Protein AF-V4B9J8-F1 (afdb_monomer)

Nearest PDB structures (foldseek):
  5awg-assembly2_F  TM=1.462E-01  e=6.126E+00  Escherichia coli K-12

Secondary structure (DSSP, 8-state):
-EEEEEEEEEEEEEEEEEEEEEEEEEEEEEEEEEEEEEEEEEEEEEEEEEEEEEEEEEEEEEEEEEEEEEEEEEEEEEEEEEEEEEEEEEEEEEEEEEEEEEEEEEEEEEEEEEEEEEEEEEEEEEEEEEEEEEEEEEEEEEEEEEEEEEEEEEEEEEEEEEEEEEEEEEEEEEEEEE----

Foldseek 3Di:
DEEEEAEEAEDEDAEEEYEYEYEYAYEEYAEYEYEEEYEYAAEEYAEYEYEEEYEYAHYEYAEYAYEYEYEYAAYEYEEYEYEEEYEYAAYEYAYYEYEEEYEYAHYEYAEEEYEYEYEYAAEEYAEYEYEEEYEYAAYEYEEYEYEEEYHYAAYEYEYYDYEYYYHYNHYDYNYDDYDYDD

Mean predicted aligned error: 4.83 Å

Sequence (182 aa):
YTTGIIHNWYHTQLVLYTTGILHNWYHTQLVSYTTGIIHNWYHTQLVSYTAGIIHNWYHTQLVSYTTGIIHNWYYTQLVSYTTGIIHNWYHTQLVSYTTGMIHNWYHTQLVLYTTGIIHNWYYTQLVSYTTGIIHNRYHTQLVSYTTGIIHNWYYTQLVSYTTGIIHNWYHTQLVLYTKAKN

Structure (mmCIF, N/CA/C/O backbone):
data_AF-V4B9J8-F1
#
_entry.id   AF-V4B9J8-F1
#
loop_
_atom_site.group_PDB
_atom_site.id
_atom_site.type_symbol
_atom_site.label_atom_id
_atom_site.label_alt_id
_atom_site.label_comp_id
_atom_site.label_asym_id
_atom_site.label_entity_id
_atom_site.label_seq_id
_atom_site.pdbx_PDB_ins_code
_atom_site.Cartn_x
_atom_site.Cartn_y
_atom_site.Cartn_z
_atom_site.occupancy
_atom_site.B_iso_or_equiv
_atom_site.auth_seq_id
_atom_site.auth_comp_id
_atom_site.auth_asym_id
_atom_site.auth_atom_id
_atom_site.pdbx_PDB_model_num
ATOM 1 N N . TYR A 1 1 ? 14.740 -0.663 -22.890 1.00 79.06 1 TYR A N 1
ATOM 2 C CA . TYR A 1 1 ? 14.842 -1.967 -22.214 1.00 79.06 1 TYR A CA 1
ATOM 3 C C . TYR A 1 1 ? 16.298 -2.174 -21.870 1.00 79.06 1 TYR A C 1
ATOM 5 O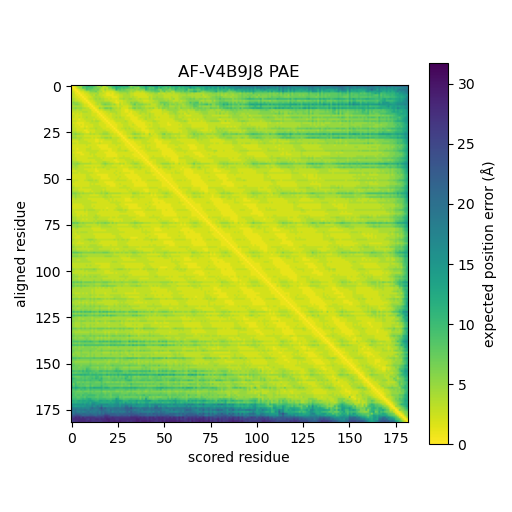 O . TYR A 1 1 ? 17.129 -2.025 -22.758 1.00 79.06 1 TYR A O 1
ATOM 13 N N . THR A 1 2 ? 16.618 -2.408 -20.606 1.00 86.44 2 THR A N 1
ATOM 14 C CA . THR A 1 2 ? 17.998 -2.540 -20.136 1.00 86.44 2 THR A CA 1
ATOM 15 C C . THR A 1 2 ? 18.144 -3.796 -19.288 1.00 86.44 2 THR A C 1
ATOM 17 O O . THR A 1 2 ? 17.320 -4.076 -18.420 1.00 86.44 2 THR A O 1
ATOM 20 N N . THR A 1 3 ? 19.195 -4.564 -19.548 1.00 90.12 3 THR A N 1
ATOM 21 C CA . THR A 1 3 ? 19.535 -5.786 -18.812 1.00 90.12 3 THR A CA 1
ATOM 22 C C . THR A 1 3 ? 20.896 -5.590 -18.154 1.00 90.12 3 THR A C 1
ATOM 24 O O . THR A 1 3 ? 21.848 -5.237 -18.848 1.00 90.12 3 THR A O 1
ATOM 27 N N . GLY A 1 4 ? 21.010 -5.827 -16.847 1.00 93.38 4 GLY A N 1
ATOM 28 C CA . GLY A 1 4 ? 22.286 -5.751 -16.125 1.00 93.38 4 GLY A CA 1
ATOM 29 C C . GLY A 1 4 ? 22.312 -4.704 -15.013 1.00 93.38 4 GLY A C 1
ATOM 30 O O . GLY A 1 4 ? 21.300 -4.463 -14.357 1.00 93.38 4 GLY A O 1
ATOM 31 N N . ILE A 1 5 ? 23.491 -4.131 -14.762 1.00 93.38 5 ILE A N 1
ATOM 32 C CA . ILE A 1 5 ? 23.717 -3.150 -13.693 1.00 93.38 5 ILE A CA 1
ATOM 33 C C . ILE A 1 5 ? 23.760 -1.750 -14.303 1.00 93.38 5 ILE A C 1
ATOM 35 O O . ILE A 1 5 ? 24.540 -1.492 -15.217 1.00 93.38 5 ILE A O 1
ATOM 39 N N . ILE A 1 6 ? 22.938 -0.844 -13.780 1.00 91.44 6 ILE A N 1
ATOM 40 C CA . ILE A 1 6 ? 22.881 0.561 -14.187 1.00 91.44 6 ILE A CA 1
ATOM 41 C C . ILE A 1 6 ? 23.245 1.415 -12.983 1.00 91.44 6 ILE A C 1
ATOM 43 O O . ILE A 1 6 ? 22.644 1.271 -11.919 1.00 91.44 6 ILE A O 1
ATOM 47 N N . HIS A 1 7 ? 24.202 2.318 -13.169 1.00 92.50 7 HIS A N 1
ATOM 48 C CA . HIS A 1 7 ? 24.621 3.268 -12.151 1.00 92.50 7 HIS A CA 1
ATOM 49 C C . HIS A 1 7 ? 24.534 4.690 -12.707 1.00 92.50 7 HIS A C 1
ATOM 51 O O . HIS A 1 7 ? 25.283 5.025 -13.624 1.00 92.50 7 HIS A O 1
ATOM 57 N N . ASN A 1 8 ? 23.650 5.527 -12.157 1.00 90.81 8 ASN A N 1
ATOM 58 C CA . ASN A 1 8 ? 23.529 6.929 -12.565 1.00 90.81 8 ASN A CA 1
ATOM 59 C C . ASN A 1 8 ? 23.573 7.880 -11.367 1.00 90.81 8 ASN A C 1
ATOM 61 O O . ASN A 1 8 ? 22.969 7.639 -10.325 1.00 90.81 8 ASN A O 1
ATOM 65 N N . TRP A 1 9 ? 24.191 9.042 -11.553 1.00 89.31 9 TRP A N 1
ATOM 66 C CA . TRP A 1 9 ? 24.045 10.146 -10.602 1.00 89.31 9 TRP A CA 1
ATOM 67 C C . TRP A 1 9 ? 22.666 10.798 -10.709 1.00 89.31 9 TRP A C 1
ATOM 69 O O . TRP A 1 9 ? 21.969 10.962 -9.713 1.00 89.31 9 TRP A O 1
ATOM 79 N N . TYR A 1 10 ? 22.246 11.113 -11.932 1.00 89.44 10 TYR A N 1
ATOM 80 C CA . TYR A 1 10 ? 20.945 11.702 -12.224 1.00 89.44 10 TYR A CA 1
ATOM 81 C C . TYR A 1 10 ? 20.296 10.932 -13.358 1.00 89.44 10 TYR A C 1
ATOM 83 O O . TYR A 1 10 ? 20.942 10.633 -14.364 1.00 89.44 10 TYR A O 1
ATOM 91 N N . HIS A 1 11 ? 19.018 10.620 -13.199 1.00 84.31 11 HIS A N 1
ATOM 92 C CA . HIS A 1 11 ? 18.272 9.898 -14.208 1.00 84.31 11 HIS A CA 1
ATOM 93 C C . HIS A 1 11 ? 16.822 10.371 -14.250 1.00 84.31 11 HIS A C 1
ATOM 95 O O . HIS A 1 11 ? 16.083 10.271 -13.266 1.00 84.31 11 HIS A O 1
ATOM 101 N N . THR A 1 12 ? 16.418 10.862 -15.417 1.00 89.56 12 THR A N 1
ATOM 102 C CA . THR A 1 12 ? 15.037 11.235 -15.714 1.00 89.56 12 THR A CA 1
ATOM 103 C C . THR A 1 12 ? 14.599 10.488 -16.956 1.00 89.56 12 THR A C 1
ATOM 105 O O . THR A 1 12 ? 15.232 10.606 -18.003 1.00 89.56 12 THR A O 1
ATOM 108 N N . GLN A 1 13 ? 13.522 9.714 -16.851 1.00 87.12 13 GLN A N 1
ATOM 109 C CA . GLN A 1 13 ? 12.964 9.006 -17.999 1.00 87.12 13 GLN A CA 1
ATOM 110 C C . GLN A 1 13 ? 11.443 8.982 -17.966 1.00 87.12 13 GLN A C 1
ATOM 112 O O . GLN A 1 13 ? 10.821 8.849 -16.914 1.00 87.12 13 GLN A O 1
ATOM 117 N N . LEU A 1 14 ? 10.842 9.057 -19.153 1.00 91.44 14 LEU A N 1
ATOM 118 C CA . LEU A 1 14 ? 9.405 8.872 -19.303 1.00 91.44 14 LEU A CA 1
ATOM 119 C C . LEU A 1 14 ? 9.023 7.417 -18.995 1.00 91.44 14 LEU A C 1
ATOM 121 O O . LEU A 1 14 ? 8.176 7.159 -18.150 1.00 91.44 14 LEU A O 1
ATOM 125 N N . VAL A 1 15 ? 9.666 6.458 -19.661 1.00 92.88 15 VAL A N 1
ATOM 126 C CA . VAL A 1 15 ? 9.356 5.035 -19.506 1.00 92.88 15 VAL A CA 1
ATOM 127 C C . VAL A 1 15 ? 10.646 4.236 -1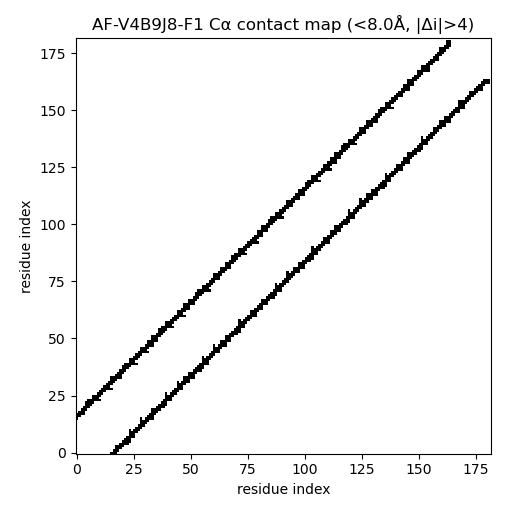9.413 1.00 92.88 15 VAL A C 1
ATOM 129 O O . VAL A 1 15 ? 11.510 4.352 -20.282 1.00 92.88 15 VAL A O 1
ATOM 132 N N . LEU A 1 16 ? 10.746 3.392 -18.389 1.00 90.62 16 LEU A N 1
ATOM 133 C CA . LEU A 1 16 ? 11.864 2.477 -18.187 1.00 90.62 16 LEU A CA 1
ATOM 134 C C . LEU A 1 16 ? 11.372 1.032 -18.078 1.00 90.62 16 LEU A C 1
ATOM 136 O O . LEU A 1 16 ? 10.440 0.732 -17.337 1.00 90.62 16 LEU A O 1
ATOM 140 N N . TYR A 1 17 ? 12.081 0.137 -18.765 1.00 94.31 17 TYR A N 1
ATOM 141 C CA . TYR A 1 17 ? 11.983 -1.309 -18.580 1.00 94.31 17 TYR A CA 1
ATOM 142 C C . TYR A 1 17 ? 13.367 -1.846 -18.240 1.00 94.31 17 TYR A C 1
ATOM 144 O O . TYR A 1 17 ? 14.279 -1.710 -19.066 1.00 94.31 17 TYR A O 1
ATOM 152 N N . THR A 1 18 ? 13.518 -2.455 -17.067 1.00 93.44 18 THR A N 1
ATOM 153 C CA . THR A 1 18 ? 14.811 -2.963 -16.599 1.00 93.44 18 THR A CA 1
ATOM 154 C C . THR A 1 18 ? 14.693 -4.334 -15.962 1.00 93.44 18 THR A C 1
ATOM 156 O O . THR A 1 18 ? 13.794 -4.588 -15.167 1.00 93.44 18 THR A O 1
ATOM 159 N N . THR A 1 19 ? 15.659 -5.192 -16.267 1.00 96.50 19 THR A N 1
ATOM 160 C CA . THR A 1 19 ? 15.881 -6.453 -15.561 1.00 96.50 19 THR A CA 1
ATOM 161 C C . THR A 1 19 ? 17.311 -6.459 -15.010 1.00 96.50 19 THR A C 1
ATOM 163 O O . THR A 1 19 ? 18.272 -6.496 -15.785 1.00 96.50 19 THR A O 1
ATOM 166 N N . GLY A 1 20 ? 17.483 -6.393 -13.692 1.00 95.62 20 GLY A N 1
ATOM 167 C CA . GLY A 1 20 ? 18.806 -6.358 -13.063 1.00 95.62 20 GLY A CA 1
ATOM 168 C C . GLY A 1 20 ? 18.887 -5.427 -11.857 1.00 95.62 20 GLY A C 1
ATOM 169 O O . GLY A 1 20 ? 17.983 -5.412 -11.024 1.00 95.62 20 GLY A O 1
ATOM 170 N N . ILE A 1 21 ? 19.994 -4.691 -11.736 1.00 95.25 21 ILE A N 1
ATOM 171 C CA . ILE A 1 21 ? 20.274 -3.817 -10.590 1.00 95.25 21 ILE A CA 1
ATOM 172 C C . ILE A 1 21 ? 20.309 -2.364 -11.056 1.00 95.25 21 ILE A C 1
ATOM 174 O O . ILE A 1 21 ? 21.088 -2.003 -11.937 1.00 95.25 21 ILE A O 1
ATOM 178 N N . LEU A 1 22 ? 19.495 -1.519 -10.433 1.00 93.38 22 LEU A N 1
ATOM 179 C CA . LEU A 1 22 ? 19.495 -0.074 -10.623 1.00 93.38 22 LEU A CA 1
ATOM 180 C C . LEU A 1 22 ? 20.047 0.600 -9.380 1.00 93.38 22 LEU A C 1
ATOM 182 O O . LEU A 1 22 ? 19.503 0.430 -8.295 1.00 93.38 22 LEU A O 1
ATOM 186 N N . HIS A 1 23 ? 21.101 1.387 -9.550 1.00 94.19 23 HIS A N 1
ATOM 187 C CA . HIS A 1 23 ? 21.647 2.237 -8.511 1.00 94.19 23 HIS A CA 1
ATOM 188 C C . HIS A 1 23 ? 21.611 3.690 -8.980 1.00 94.19 23 HIS A C 1
ATOM 190 O O . HIS A 1 23 ? 22.345 4.048 -9.901 1.00 94.19 23 HIS A O 1
ATOM 196 N N . ASN A 1 24 ? 20.789 4.537 -8.359 1.00 92.25 24 ASN A N 1
ATOM 197 C CA . ASN A 1 24 ? 20.785 5.962 -8.686 1.00 92.25 24 ASN A CA 1
ATOM 198 C C . ASN A 1 24 ? 20.896 6.856 -7.458 1.00 92.25 24 ASN A C 1
ATOM 200 O O . ASN A 1 24 ? 20.316 6.583 -6.410 1.00 92.25 24 ASN A O 1
ATOM 204 N N . TRP A 1 25 ? 21.566 7.993 -7.608 1.00 91.62 25 TRP A N 1
ATOM 205 C CA . TRP A 1 25 ? 21.506 9.018 -6.573 1.00 91.62 25 TRP A CA 1
ATOM 206 C C . TRP A 1 25 ? 20.184 9.791 -6.648 1.00 91.62 25 TRP A C 1
ATOM 208 O O . TRP A 1 25 ? 19.431 9.826 -5.678 1.00 91.62 25 TRP A O 1
ATOM 218 N N . TYR A 1 26 ? 19.856 10.345 -7.815 1.00 89.38 26 TYR A N 1
ATOM 219 C CA . TYR A 1 26 ? 18.568 10.982 -8.086 1.00 89.38 26 TYR A CA 1
ATOM 220 C C . TYR A 1 26 ? 17.865 10.296 -9.247 1.00 89.38 26 TYR A C 1
ATOM 222 O O . TYR A 1 26 ? 18.416 10.165 -10.343 1.00 89.38 26 TYR A O 1
ATOM 230 N N . HIS A 1 27 ? 16.619 9.903 -9.016 1.00 87.06 27 HIS A N 1
ATOM 231 C CA . HIS A 1 27 ? 15.826 9.198 -10.001 1.00 87.06 27 HIS A CA 1
ATOM 232 C C . HIS A 1 27 ? 14.406 9.741 -10.061 1.00 87.06 27 HIS A C 1
ATOM 234 O O . HIS A 1 27 ? 13.690 9.748 -9.060 1.00 87.06 27 HIS A O 1
ATOM 240 N N . THR A 1 28 ? 14.001 10.165 -11.254 1.00 91.31 28 THR A N 1
ATOM 241 C CA . THR A 1 28 ? 12.650 10.655 -11.527 1.00 91.31 28 THR A CA 1
ATOM 242 C C . THR A 1 28 ? 12.086 9.915 -12.733 1.00 91.31 28 THR A C 1
ATOM 244 O O . THR A 1 28 ? 12.700 9.890 -13.803 1.00 91.31 28 THR A O 1
ATOM 247 N N . GLN A 1 29 ? 10.938 9.261 -12.574 1.00 89.38 29 GLN A N 1
ATOM 248 C CA . GLN A 1 29 ? 10.321 8.516 -13.670 1.00 89.38 29 GLN A CA 1
ATOM 249 C C . GLN A 1 29 ? 8.809 8.642 -13.700 1.00 89.38 29 GLN A C 1
ATOM 251 O O . GLN A 1 29 ? 8.146 8.623 -12.666 1.00 89.38 29 GLN A O 1
ATOM 256 N N . LEU A 1 30 ? 8.252 8.714 -14.907 1.00 93.62 30 LEU A N 1
ATOM 257 C CA . LEU A 1 30 ? 6.804 8.654 -15.063 1.00 93.62 30 LEU A CA 1
ATOM 258 C C . LEU A 1 30 ? 6.326 7.206 -14.898 1.00 93.62 30 LEU A C 1
ATOM 260 O O . LEU A 1 30 ? 5.505 6.928 -14.033 1.00 93.62 30 LEU A O 1
ATOM 264 N N . VAL A 1 31 ? 6.864 6.270 -15.682 1.00 95.06 31 VAL A N 1
ATOM 265 C CA . VAL A 1 31 ? 6.468 4.857 -15.620 1.00 95.06 31 VAL A CA 1
ATOM 266 C C . VAL A 1 31 ? 7.693 3.954 -15.588 1.00 95.06 31 VAL A C 1
ATOM 268 O O . VAL A 1 31 ? 8.600 4.095 -16.410 1.00 95.06 31 VAL A O 1
ATOM 271 N N . SER A 1 32 ? 7.708 2.993 -14.669 1.00 93.75 32 SER A N 1
ATOM 272 C CA . SER A 1 32 ? 8.787 2.015 -14.560 1.00 93.75 32 SER A CA 1
ATOM 273 C C . SER A 1 32 ? 8.273 0.585 -14.436 1.00 93.75 32 SER A C 1
ATOM 275 O O . SER A 1 32 ? 7.297 0.305 -13.740 1.00 93.75 32 SER A O 1
ATOM 277 N N . TYR A 1 33 ? 8.969 -0.325 -15.111 1.00 96.38 33 TYR A N 1
ATOM 278 C CA . TYR A 1 33 ? 8.808 -1.766 -14.980 1.00 96.38 33 TYR A CA 1
ATOM 279 C C . TYR A 1 33 ? 10.169 -2.357 -14.665 1.00 96.38 33 TYR A C 1
ATOM 281 O O . TYR A 1 33 ? 11.105 -2.258 -15.463 1.00 96.38 33 TYR A O 1
ATOM 289 N N . THR A 1 34 ? 10.291 -2.954 -13.490 1.00 95.25 34 THR A N 1
ATOM 290 C CA . THR A 1 34 ? 11.572 -3.451 -13.001 1.00 95.25 34 THR A CA 1
ATOM 291 C C . THR A 1 34 ? 11.436 -4.856 -12.449 1.00 95.25 34 THR A C 1
ATOM 293 O O . THR A 1 34 ? 10.527 -5.162 -11.677 1.00 95.25 34 THR A O 1
ATOM 296 N N . THR A 1 35 ? 12.369 -5.714 -12.838 1.00 98.00 35 THR A N 1
ATOM 297 C CA . THR A 1 35 ? 12.593 -6.998 -12.184 1.00 98.00 35 THR A CA 1
ATOM 298 C C . THR A 1 35 ? 14.020 -7.019 -11.643 1.00 98.00 35 THR A C 1
ATOM 300 O O . THR A 1 35 ? 14.979 -6.811 -12.386 1.00 98.00 35 THR A O 1
ATOM 303 N N . GLY A 1 36 ? 14.179 -7.216 -10.336 1.00 97.00 36 GLY A N 1
ATOM 304 C CA . GLY A 1 36 ? 15.484 -7.214 -9.673 1.00 97.00 36 GLY A CA 1
ATOM 305 C C . GLY A 1 36 ? 15.579 -6.229 -8.511 1.00 97.00 36 GLY A C 1
ATOM 306 O O . GLY A 1 36 ? 14.684 -6.176 -7.670 1.00 97.00 36 GLY A O 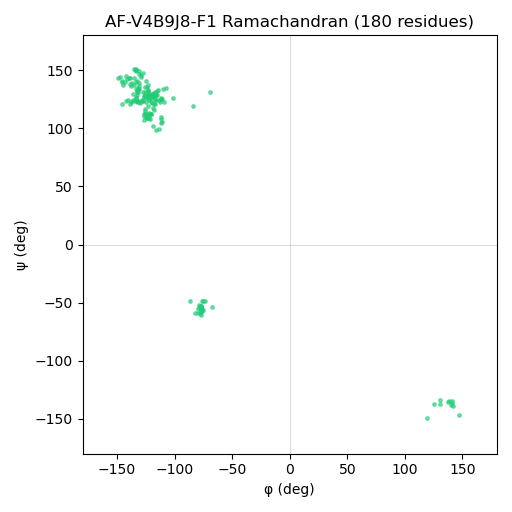1
ATOM 307 N N . ILE A 1 37 ? 16.697 -5.510 -8.413 1.00 96.62 37 ILE A N 1
ATOM 308 C CA . ILE A 1 37 ? 17.037 -4.691 -7.243 1.00 96.62 37 ILE A CA 1
ATOM 309 C C . ILE A 1 37 ? 17.100 -3.220 -7.640 1.00 96.62 37 ILE A C 1
ATOM 311 O O . ILE A 1 37 ? 17.806 -2.846 -8.573 1.00 96.62 37 ILE A O 1
ATOM 315 N N . ILE A 1 38 ? 16.401 -2.375 -6.892 1.00 94.69 38 ILE A N 1
ATOM 316 C CA . ILE A 1 38 ? 16.470 -0.922 -7.001 1.00 94.69 38 ILE A CA 1
ATOM 317 C C . ILE A 1 38 ? 17.114 -0.381 -5.732 1.00 94.69 38 ILE A C 1
ATOM 319 O O . ILE A 1 38 ? 16.634 -0.642 -4.634 1.00 94.69 38 ILE A O 1
ATOM 323 N N . HIS A 1 39 ? 18.162 0.415 -5.890 1.00 95.38 39 HIS A N 1
ATOM 324 C CA . HIS A 1 39 ? 18.788 1.177 -4.827 1.00 95.38 39 HIS A CA 1
ATOM 325 C C . HIS A 1 39 ? 18.823 2.659 -5.209 1.00 95.38 39 HIS A C 1
ATOM 327 O O . HIS A 1 39 ? 19.609 3.038 -6.078 1.00 95.38 39 HIS A O 1
ATOM 333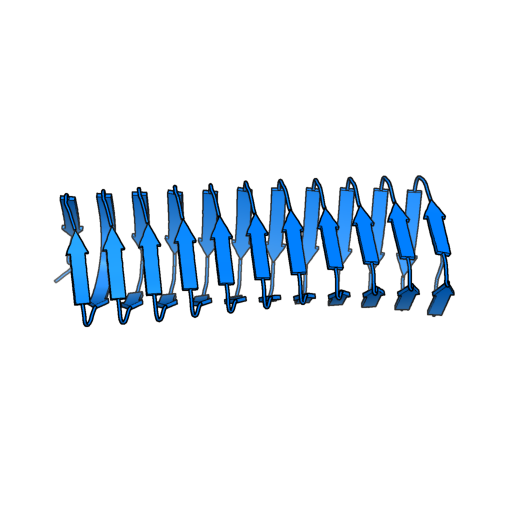 N N . ASN A 1 40 ? 18.031 3.514 -4.555 1.00 93.25 40 ASN A N 1
ATOM 334 C CA . ASN A 1 40 ? 18.127 4.957 -4.790 1.00 93.25 40 ASN A CA 1
ATOM 335 C C . ASN A 1 40 ? 18.296 5.786 -3.524 1.00 93.25 40 ASN A C 1
ATOM 337 O O . ASN A 1 40 ? 17.723 5.495 -2.477 1.00 93.25 40 ASN A O 1
ATOM 341 N N . TRP A 1 41 ? 19.021 6.894 -3.641 1.00 92.31 41 TRP A N 1
ATOM 342 C CA . TRP A 1 41 ? 19.037 7.882 -2.569 1.00 92.31 41 TRP A CA 1
ATOM 343 C C . TRP A 1 41 ? 17.754 8.721 -2.579 1.00 92.31 41 TRP A C 1
ATOM 345 O O . TRP A 1 41 ? 17.041 8.780 -1.580 1.00 92.31 41 TRP A O 1
ATOM 355 N N . TYR A 1 42 ? 17.418 9.315 -3.722 1.00 91.00 42 TYR A N 1
ATOM 356 C CA . TYR A 1 42 ? 16.162 10.023 -3.949 1.00 91.00 42 TYR A CA 1
ATOM 357 C C . TYR A 1 42 ? 15.422 9.412 -5.127 1.00 91.00 42 TYR A C 1
ATOM 359 O O . TYR A 1 42 ? 15.956 9.311 -6.235 1.00 91.00 42 TYR A O 1
ATOM 367 N N . HIS A 1 43 ? 14.168 9.054 -4.890 1.00 88.62 43 HIS A N 1
ATOM 368 C CA . HIS A 1 43 ? 13.327 8.433 -5.888 1.00 88.62 43 HIS A CA 1
ATOM 369 C C . HIS A 1 43 ? 11.951 9.079 -5.935 1.00 88.62 43 HIS A C 1
ATOM 371 O O . HIS A 1 43 ? 11.239 9.096 -4.931 1.00 88.62 43 HIS A O 1
ATOM 377 N N . THR A 1 44 ? 11.565 9.560 -7.113 1.00 92.62 44 THR A N 1
ATOM 378 C CA . THR A 1 44 ? 10.198 9.992 -7.386 1.00 92.62 44 THR A CA 1
ATOM 379 C C . THR A 1 44 ? 9.657 9.237 -8.592 1.00 92.62 44 THR A C 1
ATOM 381 O O . THR A 1 44 ? 10.279 9.181 -9.657 1.00 92.62 44 THR A O 1
ATOM 384 N N . GLN A 1 45 ? 8.495 8.613 -8.422 1.00 91.38 45 GLN A N 1
ATOM 385 C CA . GLN A 1 45 ? 7.846 7.866 -9.491 1.00 91.38 45 GLN A CA 1
ATOM 386 C C . GLN A 1 45 ? 6.346 8.118 -9.530 1.00 91.38 45 GLN A C 1
ATOM 388 O O . GLN A 1 45 ? 5.674 8.101 -8.501 1.00 91.38 45 GLN A O 1
ATOM 393 N N . LEU A 1 46 ? 5.794 8.317 -10.726 1.00 95.44 46 LEU A N 1
ATOM 394 C CA . LEU A 1 46 ? 4.342 8.379 -10.859 1.00 95.44 46 LEU A CA 1
ATOM 395 C C . LEU A 1 46 ? 3.757 6.964 -10.766 1.00 95.44 46 LEU A C 1
ATOM 397 O O . LEU A 1 46 ? 2.939 6.692 -9.895 1.00 95.44 46 LEU A O 1
ATOM 401 N N . VAL A 1 47 ? 4.204 6.044 -11.619 1.00 96.69 47 VAL A N 1
ATOM 402 C CA . VAL A 1 47 ? 3.715 4.661 -11.634 1.00 96.69 47 VAL A CA 1
ATOM 403 C C . VAL A 1 47 ? 4.886 3.692 -11.679 1.00 96.69 47 VAL A C 1
ATOM 405 O O . VAL A 1 47 ? 5.777 3.825 -12.519 1.00 96.69 47 VAL A O 1
ATOM 408 N N . SER A 1 48 ? 4.868 2.687 -10.807 1.00 95.31 48 SER A N 1
ATOM 409 C CA . SER A 1 48 ? 5.916 1.668 -10.766 1.00 95.31 48 SER A CA 1
ATOM 410 C C . SER A 1 48 ? 5.369 0.256 -10.643 1.00 95.31 48 SER A C 1
ATOM 412 O O . SER A 1 48 ? 4.523 -0.013 -9.786 1.00 95.31 48 SER A O 1
ATOM 414 N N . TYR A 1 49 ? 5.951 -0.654 -11.412 1.00 97.62 49 TYR A N 1
ATOM 415 C CA . TYR A 1 49 ? 5.763 -2.090 -11.284 1.00 97.62 49 TYR A CA 1
ATOM 416 C C . TYR A 1 49 ? 7.112 -2.722 -10.968 1.00 97.62 49 TYR A C 1
ATOM 418 O O . TYR A 1 49 ? 8.056 -2.629 -11.758 1.00 97.62 49 TYR A O 1
ATOM 426 N N . THR A 1 50 ? 7.221 -3.343 -9.801 1.00 97.06 50 THR A N 1
ATOM 427 C CA . THR A 1 50 ? 8.495 -3.865 -9.309 1.00 97.06 50 THR A CA 1
ATOM 428 C C . THR A 1 50 ? 8.326 -5.302 -8.834 1.00 97.06 50 THR A C 1
ATOM 430 O O . THR A 1 50 ? 7.553 -5.569 -7.911 1.00 97.06 50 THR A O 1
ATOM 433 N N . ALA A 1 51 ? 9.094 -6.219 -9.409 1.00 98.50 51 ALA A N 1
ATOM 434 C CA . ALA A 1 51 ? 9.260 -7.562 -8.876 1.00 98.50 51 ALA A CA 1
ATOM 435 C C . ALA A 1 51 ? 10.684 -7.721 -8.339 1.00 98.50 51 ALA A C 1
ATOM 437 O O . ALA A 1 51 ? 11.634 -7.831 -9.115 1.00 98.50 51 ALA A O 1
ATOM 438 N N . GLY A 1 52 ? 10.840 -7.711 -7.015 1.00 97.81 52 GLY A N 1
ATOM 439 C CA . GLY A 1 52 ? 12.140 -7.847 -6.364 1.00 97.81 52 GLY A CA 1
ATOM 440 C C . GLY A 1 52 ? 12.307 -6.956 -5.137 1.00 97.81 52 GLY A C 1
ATOM 441 O O . GLY A 1 52 ? 11.425 -6.909 -4.281 1.00 97.81 52 GLY A O 1
ATOM 442 N N . ILE A 1 53 ? 13.466 -6.309 -5.015 1.00 97.62 53 ILE A N 1
ATOM 443 C CA . ILE A 1 53 ? 13.865 -5.577 -3.808 1.00 97.62 53 ILE A CA 1
ATOM 444 C C . ILE A 1 53 ? 13.992 -4.091 -4.123 1.00 97.62 53 ILE A C 1
ATOM 446 O O . ILE A 1 53 ? 14.704 -3.698 -5.044 1.00 97.62 53 ILE A O 1
ATOM 450 N N . ILE A 1 54 ? 13.345 -3.265 -3.312 1.00 96.00 54 ILE A N 1
ATOM 451 C CA . ILE A 1 54 ? 13.473 -1.815 -3.340 1.00 96.00 54 ILE A CA 1
ATOM 452 C C . ILE A 1 54 ? 14.182 -1.371 -2.066 1.00 96.00 54 ILE A C 1
ATOM 454 O O . ILE A 1 54 ? 13.711 -1.655 -0.968 1.00 96.00 54 ILE A O 1
ATOM 458 N N . HIS A 1 55 ? 15.276 -0.636 -2.215 1.00 96.44 55 HIS A N 1
ATOM 459 C CA . HIS A 1 55 ? 15.980 0.031 -1.134 1.00 96.44 55 HIS A CA 1
ATOM 460 C C . HIS A 1 55 ? 16.089 1.525 -1.438 1.00 96.44 55 HIS A C 1
ATOM 462 O O . HIS A 1 55 ? 16.848 1.905 -2.331 1.00 96.44 55 HIS A O 1
ATOM 468 N N . ASN A 1 56 ? 15.379 2.392 -0.712 1.00 94.19 56 ASN A N 1
ATOM 469 C CA . ASN A 1 56 ? 15.572 3.832 -0.885 1.00 94.19 56 ASN A CA 1
ATOM 470 C C . ASN A 1 56 ? 15.715 4.610 0.413 1.00 94.19 56 ASN A C 1
ATOM 472 O O . ASN A 1 56 ? 15.112 4.301 1.437 1.00 94.19 56 ASN A O 1
ATOM 476 N N . TRP A 1 57 ? 16.463 5.704 0.339 1.00 93.81 57 TRP A N 1
ATOM 477 C CA . TRP A 1 57 ? 16.532 6.637 1.452 1.00 93.81 57 TRP A CA 1
ATOM 478 C C . TRP A 1 57 ? 15.305 7.558 1.478 1.00 93.81 57 TRP A C 1
ATOM 480 O O . TRP A 1 57 ? 14.568 7.585 2.461 1.00 93.81 57 TRP A O 1
ATOM 490 N N . TYR A 1 58 ? 15.035 8.259 0.378 1.00 92.31 58 TYR A N 1
ATOM 491 C CA . TYR A 1 58 ? 13.815 9.038 0.180 1.00 92.31 58 TYR A CA 1
ATOM 492 C C . TYR A 1 58 ? 13.051 8.517 -1.016 1.00 92.31 58 TYR A C 1
ATOM 494 O O . TYR A 1 58 ? 13.593 8.395 -2.119 1.00 92.31 58 TYR A O 1
ATOM 502 N N . HIS A 1 59 ? 11.770 8.265 -0.804 1.00 90.06 59 HIS A N 1
ATOM 503 C CA . HIS A 1 59 ? 10.946 7.685 -1.830 1.00 90.06 59 HIS A CA 1
ATOM 504 C C . HIS A 1 59 ? 9.538 8.262 -1.826 1.00 90.06 59 HIS A C 1
ATOM 506 O O . HIS A 1 59 ? 8.820 8.174 -0.827 1.00 90.06 59 HIS A O 1
ATOM 512 N N . THR A 1 60 ? 9.136 8.796 -2.976 1.00 94.12 60 THR A N 1
ATOM 513 C CA . THR A 1 60 ? 7.779 9.268 -3.225 1.00 94.12 60 THR A CA 1
ATOM 514 C C . THR A 1 60 ? 7.196 8.554 -4.442 1.00 94.12 60 THR A C 1
ATOM 516 O O . THR A 1 60 ? 7.802 8.516 -5.517 1.00 94.12 60 THR A O 1
ATOM 519 N N . GLN A 1 61 ? 6.016 7.956 -4.279 1.00 92.50 61 GLN A N 1
ATOM 520 C CA . GLN A 1 61 ? 5.297 7.315 -5.381 1.00 92.50 61 GLN A CA 1
ATOM 521 C C . GLN A 1 61 ? 3.827 7.712 -5.408 1.00 92.50 61 GLN A C 1
ATOM 523 O O . GLN A 1 61 ? 3.170 7.774 -4.373 1.00 92.50 61 GLN A O 1
ATOM 528 N N . LEU A 1 62 ? 3.271 7.941 -6.598 1.00 96.44 62 LEU A N 1
ATOM 529 C CA . LEU A 1 62 ? 1.819 8.069 -6.711 1.00 96.44 62 LEU A CA 1
ATOM 530 C C . LEU A 1 62 ? 1.182 6.675 -6.637 1.00 96.44 62 LEU A C 1
ATOM 532 O O . LEU A 1 62 ? 0.386 6.406 -5.743 1.00 96.44 62 LEU A O 1
ATOM 536 N N . VAL A 1 63 ? 1.573 5.766 -7.529 1.00 97.50 63 VAL A N 1
ATOM 537 C CA . VAL A 1 63 ? 1.024 4.408 -7.599 1.00 97.50 63 VAL A CA 1
ATOM 538 C C . VAL A 1 63 ? 2.151 3.385 -7.686 1.00 97.50 63 VAL A C 1
ATOM 540 O O . VAL A 1 63 ? 3.041 3.511 -8.527 1.00 97.50 63 VAL A O 1
ATOM 543 N N . SER A 1 64 ? 2.095 2.344 -6.853 1.00 96.25 64 SER A N 1
ATOM 544 C CA . SER A 1 64 ? 3.048 1.235 -6.917 1.00 96.25 64 SER A CA 1
ATOM 545 C C . SER A 1 64 ? 2.377 -0.120 -6.816 1.00 96.25 64 SER A C 1
ATOM 547 O O . SER A 1 64 ? 1.421 -0.315 -6.061 1.00 96.25 64 SER A O 1
ATOM 549 N N . TYR A 1 65 ? 2.936 -1.049 -7.581 1.00 98.06 65 TYR A N 1
ATOM 550 C CA . TYR A 1 65 ? 2.639 -2.465 -7.539 1.00 98.06 65 TYR A CA 1
ATOM 551 C C . TYR A 1 65 ? 3.946 -3.195 -7.287 1.00 98.06 65 TYR A C 1
ATOM 553 O O . TYR A 1 65 ? 4.840 -3.192 -8.139 1.00 98.06 65 TYR A O 1
ATOM 561 N N . THR A 1 66 ? 4.072 -3.800 -6.113 1.00 97.69 66 THR A N 1
ATOM 562 C CA . THR A 1 66 ? 5.317 -4.441 -5.704 1.00 97.69 66 THR A CA 1
ATOM 563 C C . THR A 1 66 ? 5.084 -5.884 -5.292 1.00 97.69 66 THR A C 1
ATOM 565 O O . THR A 1 66 ? 4.284 -6.169 -4.399 1.00 97.69 66 THR A O 1
ATOM 568 N N . THR A 1 67 ? 5.839 -6.794 -5.889 1.00 98.69 67 THR A N 1
ATOM 569 C CA . THR A 1 67 ? 5.956 -8.183 -5.441 1.00 98.69 67 THR A CA 1
ATOM 570 C C . THR A 1 67 ? 7.379 -8.381 -4.919 1.00 98.69 67 THR A C 1
ATOM 572 O O . THR A 1 67 ? 8.321 -8.437 -5.715 1.00 98.69 67 THR A O 1
ATOM 575 N N . GLY A 1 68 ? 7.562 -8.444 -3.600 1.00 98.00 68 GLY A N 1
ATOM 576 C CA . GLY A 1 68 ? 8.877 -8.623 -2.981 1.00 98.00 68 GLY A CA 1
ATOM 577 C C . GLY A 1 68 ? 9.091 -7.800 -1.712 1.00 98.00 68 GLY A C 1
ATOM 578 O O . GLY A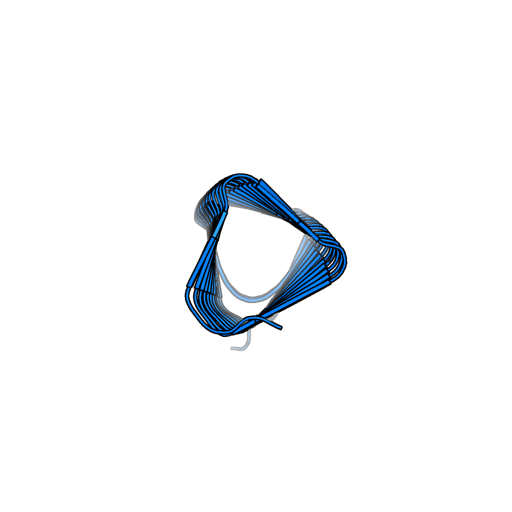 1 68 ? 8.247 -7.804 -0.818 1.00 98.00 68 GLY A O 1
ATOM 579 N N . ILE A 1 69 ? 10.255 -7.159 -1.600 1.00 97.81 69 ILE A N 1
ATOM 580 C CA . ILE A 1 69 ? 10.702 -6.489 -0.372 1.00 97.81 69 ILE A CA 1
ATOM 581 C C . ILE A 1 69 ? 10.868 -4.996 -0.626 1.00 97.81 69 ILE A C 1
ATOM 583 O O . ILE A 1 69 ? 11.559 -4.583 -1.554 1.00 97.81 69 ILE A O 1
ATOM 587 N N . ILE A 1 70 ? 10.280 -4.189 0.247 1.00 96.50 70 ILE A N 1
ATOM 588 C CA . ILE A 1 70 ? 10.453 -2.745 0.288 1.00 96.50 70 ILE A CA 1
ATOM 589 C C . ILE A 1 70 ? 11.197 -2.393 1.573 1.00 96.50 70 ILE A C 1
ATOM 591 O O . ILE A 1 70 ? 10.719 -2.692 2.662 1.00 96.50 70 ILE A O 1
ATOM 595 N N . HIS A 1 71 ? 12.336 -1.722 1.444 1.00 96.75 71 HIS A N 1
ATOM 596 C CA . HIS A 1 71 ? 13.088 -1.144 2.546 1.00 96.75 71 HIS A CA 1
ATOM 597 C C . HIS A 1 71 ? 13.292 0.351 2.305 1.00 96.75 71 HIS A C 1
ATOM 599 O O . HIS A 1 71 ? 14.065 0.720 1.419 1.00 96.75 71 HIS A O 1
ATOM 605 N N . ASN A 1 72 ? 12.643 1.229 3.076 1.00 94.62 72 ASN A N 1
ATOM 606 C CA . ASN A 1 72 ? 12.917 2.662 2.957 1.00 94.62 72 ASN A CA 1
ATOM 607 C C . ASN A 1 72 ? 13.088 3.389 4.281 1.00 94.62 72 ASN A C 1
ATOM 609 O O . ASN A 1 72 ? 12.458 3.082 5.289 1.00 94.62 72 ASN A O 1
ATOM 613 N N . TRP A 1 73 ? 13.898 4.441 4.250 1.00 94.75 73 TRP A N 1
ATOM 614 C CA . TRP A 1 73 ? 13.993 5.336 5.394 1.00 94.75 73 TRP A CA 1
ATOM 615 C C . TRP A 1 73 ? 12.786 6.279 5.458 1.00 94.75 73 TRP A C 1
ATOM 617 O O . TRP A 1 73 ? 12.076 6.311 6.461 1.00 94.75 73 TRP A O 1
ATOM 627 N N . TYR A 1 74 ? 12.511 7.007 4.377 1.00 92.81 74 TYR A N 1
ATOM 628 C CA . TYR A 1 74 ? 11.323 7.843 4.230 1.00 92.81 74 TYR A CA 1
ATOM 629 C C . TYR A 1 74 ? 10.517 7.393 3.024 1.00 92.81 74 TYR A C 1
ATOM 631 O O . TYR A 1 74 ? 11.008 7.406 1.893 1.00 92.81 74 TYR A O 1
ATOM 639 N N . TYR A 1 75 ? 9.261 7.049 3.272 1.00 90.38 75 TYR A N 1
ATOM 640 C CA . TYR A 1 75 ? 8.356 6.584 2.244 1.00 90.38 75 TYR A CA 1
ATOM 641 C C . TYR A 1 75 ? 7.043 7.344 2.289 1.00 90.38 75 TYR A C 1
ATOM 643 O O . TYR A 1 75 ? 6.340 7.321 3.301 1.00 90.38 75 TYR A O 1
ATOM 651 N N . THR A 1 76 ? 6.704 7.985 1.176 1.00 94.06 76 THR A N 1
ATOM 652 C CA . THR A 1 76 ? 5.393 8.594 0.979 1.00 94.06 76 THR A CA 1
ATOM 653 C C . THR A 1 76 ? 4.747 8.012 -0.264 1.00 94.06 76 THR A C 1
ATOM 655 O O . THR A 1 76 ? 5.370 7.901 -1.326 1.00 94.06 76 THR A O 1
ATOM 658 N N . GLN A 1 77 ? 3.485 7.612 -0.139 1.00 92.94 77 GLN A N 1
ATOM 659 C CA . GLN A 1 77 ? 2.772 7.071 -1.278 1.00 92.94 77 GLN A CA 1
ATOM 660 C C . GLN A 1 77 ? 1.275 7.348 -1.257 1.00 92.94 77 GLN A C 1
ATOM 662 O O . GLN A 1 77 ? 0.624 7.298 -0.217 1.00 92.94 77 GLN A O 1
ATOM 667 N N . LEU A 1 78 ? 0.703 7.603 -2.433 1.00 96.56 78 LEU A N 1
ATOM 668 C CA . LEU A 1 78 ? -0.743 7.752 -2.545 1.00 96.56 78 LEU A CA 1
ATOM 669 C C . LEU A 1 78 ? -1.440 6.384 -2.525 1.00 96.56 78 LEU A C 1
ATOM 671 O O . LEU A 1 78 ? -2.255 6.132 -1.645 1.00 96.56 78 LEU A O 1
ATOM 675 N N . VAL A 1 79 ? -1.117 5.488 -3.458 1.00 97.56 79 VAL A N 1
ATOM 676 C CA . VAL A 1 79 ? -1.778 4.178 -3.572 1.00 97.56 79 VAL A CA 1
ATOM 677 C C . VAL A 1 79 ? -0.757 3.064 -3.731 1.00 97.56 79 VAL A C 1
ATOM 679 O O . VAL A 1 79 ? 0.020 3.087 -4.685 1.00 97.56 79 VAL A O 1
ATOM 682 N N . SER A 1 80 ? -0.796 2.075 -2.837 1.00 96.50 80 SER A N 1
ATOM 683 C CA . SER A 1 80 ? 0.129 0.941 -2.822 1.00 96.50 80 SER A CA 1
ATOM 684 C C . SER A 1 80 ? -0.572 -0.408 -2.906 1.00 96.50 80 SER A C 1
ATOM 686 O O . SER A 1 80 ? -1.579 -0.645 -2.236 1.00 96.50 80 SER A O 1
ATOM 688 N N . TYR A 1 81 ? -0.006 -1.299 -3.715 1.00 98.12 81 TYR A N 1
ATOM 689 C CA . TYR A 1 81 ? -0.369 -2.709 -3.772 1.00 98.12 81 TYR A CA 1
ATOM 690 C C . TYR A 1 81 ? 0.890 -3.534 -3.579 1.00 98.12 81 TYR A C 1
ATOM 692 O O . TYR A 1 81 ? 1.771 -3.560 -4.442 1.00 98.12 81 TYR A O 1
ATOM 700 N N . THR A 1 82 ? 0.988 -4.202 -2.440 1.00 97.75 82 THR A N 1
ATOM 701 C CA . THR A 1 82 ? 2.204 -4.896 -2.043 1.00 97.75 82 THR A CA 1
ATOM 702 C C . THR A 1 82 ? 1.902 -6.344 -1.690 1.00 97.75 82 THR A C 1
ATOM 704 O O . THR A 1 82 ? 0.988 -6.673 -0.935 1.00 97.75 82 THR A O 1
ATOM 707 N N . THR A 1 83 ? 2.700 -7.238 -2.256 1.00 98.69 83 THR A N 1
ATOM 708 C CA . THR A 1 83 ? 2.730 -8.646 -1.872 1.00 98.69 83 THR A CA 1
ATOM 709 C C . THR A 1 83 ? 4.151 -8.957 -1.412 1.00 98.69 83 THR A C 1
ATOM 711 O O . THR A 1 83 ? 5.099 -8.873 -2.193 1.00 98.69 83 THR A O 1
ATOM 714 N N . GLY A 1 84 ? 4.326 -9.228 -0.119 1.00 98.00 84 GLY A N 1
ATOM 715 C CA . GLY A 1 84 ? 5.642 -9.459 0.480 1.00 98.00 84 GLY A CA 1
ATOM 716 C C . GLY A 1 84 ? 5.890 -8.651 1.751 1.00 98.00 84 GLY A C 1
ATOM 717 O O . GLY A 1 84 ? 5.060 -8.657 2.659 1.00 98.00 84 GLY A O 1
ATOM 718 N N . ILE A 1 85 ? 7.066 -8.030 1.857 1.00 97.81 85 ILE A N 1
ATOM 719 C CA . ILE A 1 85 ? 7.556 -7.423 3.102 1.00 97.81 85 ILE A CA 1
ATOM 720 C C . ILE A 1 85 ? 7.782 -5.929 2.905 1.00 97.81 85 ILE A C 1
ATOM 722 O O . ILE A 1 85 ? 8.494 -5.513 1.994 1.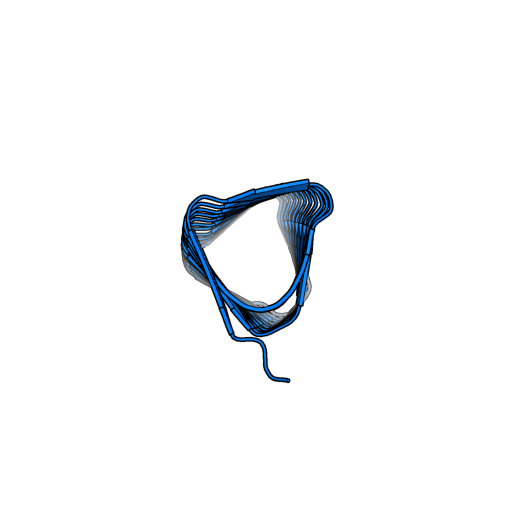00 97.81 85 ILE A O 1
ATOM 726 N N . ILE A 1 86 ? 7.225 -5.129 3.806 1.00 96.56 86 ILE A N 1
ATOM 727 C CA . ILE A 1 86 ? 7.488 -3.700 3.919 1.00 96.56 86 ILE A CA 1
ATOM 728 C C . ILE A 1 86 ? 8.260 -3.455 5.212 1.00 96.56 86 ILE A C 1
ATOM 730 O O . ILE A 1 86 ? 7.791 -3.815 6.288 1.00 96.56 86 ILE A O 1
ATOM 734 N N . HIS A 1 87 ? 9.412 -2.804 5.105 1.00 96.75 87 HIS A N 1
ATOM 735 C CA . HIS A 1 87 ? 10.198 -2.316 6.225 1.00 96.75 87 HIS A CA 1
ATOM 736 C C . HIS A 1 87 ? 10.490 -0.826 6.042 1.00 96.75 87 HIS A C 1
ATOM 738 O O . HIS A 1 87 ? 11.327 -0.472 5.211 1.00 96.75 87 HIS A O 1
ATOM 744 N N . ASN A 1 88 ? 9.848 0.057 6.811 1.00 94.75 88 ASN A N 1
ATOM 745 C CA . ASN A 1 88 ? 10.183 1.479 6.746 1.00 94.75 88 ASN A CA 1
ATOM 746 C C . ASN A 1 88 ? 10.420 2.130 8.101 1.00 94.75 88 ASN A C 1
ATOM 748 O O . ASN A 1 88 ? 9.793 1.808 9.108 1.00 94.75 88 ASN A O 1
ATOM 752 N N . TRP A 1 89 ? 11.289 3.134 8.115 1.00 94.62 89 TRP A N 1
ATOM 753 C CA . TRP A 1 89 ? 11.449 3.959 9.303 1.00 94.62 89 TRP A CA 1
ATOM 754 C C . TRP A 1 89 ? 10.299 4.967 9.432 1.00 94.62 89 TRP A C 1
ATOM 756 O O . TRP A 1 89 ? 9.611 4.999 10.450 1.00 94.62 89 TRP A O 1
ATOM 766 N N . TYR A 1 90 ? 10.042 5.750 8.385 1.00 92.88 90 TYR A N 1
ATOM 767 C CA . TYR A 1 90 ? 8.885 6.635 8.281 1.00 92.88 90 TYR A CA 1
ATOM 768 C C . TYR A 1 90 ? 8.043 6.252 7.075 1.00 92.88 90 TYR A C 1
ATOM 770 O O . TYR A 1 90 ? 8.535 6.220 5.945 1.00 92.88 90 TYR A O 1
ATOM 778 N N . HIS A 1 91 ? 6.760 6.019 7.316 1.00 90.25 91 HIS A N 1
ATOM 779 C CA . HIS A 1 91 ? 5.819 5.638 6.283 1.00 90.25 91 HIS A CA 1
ATOM 780 C C . HIS A 1 91 ? 4.547 6.468 6.364 1.00 90.25 91 HIS A C 1
ATOM 782 O O . HIS A 1 91 ? 3.870 6.474 7.395 1.00 90.25 91 HIS A O 1
ATOM 788 N N . THR A 1 92 ? 4.213 7.133 5.262 1.00 94.12 92 THR A N 1
ATOM 789 C CA . THR A 1 92 ? 2.932 7.810 5.090 1.00 94.12 92 THR A CA 1
ATOM 790 C C . THR A 1 92 ? 2.253 7.294 3.828 1.00 94.12 92 THR A C 1
ATOM 792 O O . THR A 1 92 ? 2.835 7.288 2.740 1.00 94.12 92 THR A O 1
ATOM 795 N N . GLN A 1 93 ? 1.016 6.825 3.966 1.00 92.88 93 GLN A N 1
ATOM 796 C CA . GLN A 1 93 ? 0.254 6.299 2.838 1.00 92.88 93 GLN A CA 1
ATOM 797 C C . GLN A 1 93 ? -1.205 6.748 2.879 1.00 92.88 93 GLN A C 1
ATOM 799 O O . GLN A 1 93 ? -1.839 6.741 3.931 1.00 92.88 93 GLN A O 1
ATOM 804 N N . LEU A 1 94 ? -1.770 7.118 1.730 1.00 96.31 94 LEU A N 1
ATOM 805 C CA . LEU A 1 94 ? -3.207 7.386 1.664 1.00 96.31 94 LEU A CA 1
ATOM 806 C C . LEU A 1 94 ? -3.976 6.059 1.635 1.00 96.31 94 LEU A C 1
ATOM 808 O O . LEU A 1 94 ? -4.776 5.785 2.523 1.00 96.31 94 LEU A O 1
ATOM 812 N N . VAL A 1 95 ? -3.711 5.209 0.647 1.00 97.56 95 VAL A N 1
ATOM 813 C CA . VAL A 1 95 ? -4.389 3.920 0.488 1.00 97.56 95 VAL A CA 1
ATOM 814 C C . VAL A 1 95 ? -3.361 2.825 0.281 1.00 97.56 95 VAL A C 1
ATOM 816 O O . VAL A 1 95 ? -2.418 2.976 -0.497 1.00 97.56 95 VAL A O 1
ATOM 819 N N . SER A 1 96 ? -3.565 1.703 0.961 1.00 96.44 96 SER A N 1
ATOM 820 C CA . SER A 1 96 ? -2.645 0.580 0.894 1.00 96.44 96 SER A CA 1
ATOM 821 C C . SER A 1 96 ? -3.347 -0.761 0.978 1.00 96.44 96 SER A C 1
ATOM 823 O O . SER A 1 96 ? -4.253 -0.965 1.788 1.00 96.44 96 SER A O 1
ATOM 825 N N . TYR A 1 97 ? -2.894 -1.671 0.125 1.00 98.00 97 TYR A N 1
ATOM 826 C CA . TYR A 1 97 ? -3.320 -3.058 0.069 1.00 98.00 97 TYR A CA 1
ATOM 827 C C . TYR A 1 97 ? -2.080 -3.922 0.215 1.00 98.00 97 TYR A C 1
ATOM 829 O O . TYR A 1 97 ? -1.227 -3.934 -0.670 1.00 98.00 97 TYR A O 1
ATOM 837 N N . THR A 1 98 ? -1.960 -4.616 1.341 1.00 97.50 98 THR A N 1
ATOM 838 C CA . THR A 1 98 ? -0.788 -5.439 1.639 1.00 97.50 98 THR A CA 1
ATOM 839 C C . THR A 1 98 ? -1.184 -6.878 1.915 1.00 97.50 98 THR A C 1
ATOM 841 O O . THR A 1 98 ? -1.988 -7.163 2.802 1.00 97.50 98 THR A O 1
ATOM 844 N N . THR A 1 99 ? -0.546 -7.811 1.221 1.00 98.62 99 THR A N 1
ATOM 845 C CA . THR A 1 99 ? -0.541 -9.220 1.611 1.00 98.62 99 THR A CA 1
ATOM 846 C C . THR A 1 99 ? 0.869 -9.600 2.059 1.00 98.62 99 THR A C 1
ATOM 848 O O . THR A 1 99 ? 1.778 -9.694 1.230 1.00 98.62 99 THR A O 1
ATOM 851 N N . GLY A 1 100 ? 1.070 -9.809 3.359 1.00 97.88 100 GLY A N 1
ATOM 852 C CA . GLY A 1 100 ? 2.374 -10.170 3.915 1.00 97.88 100 GLY A CA 1
ATOM 853 C C . GLY A 1 100 ? 2.701 -9.448 5.219 1.00 97.88 100 GLY A C 1
ATOM 854 O O . GLY A 1 100 ? 1.876 -9.413 6.131 1.00 97.88 100 GLY A O 1
ATOM 855 N N . MET A 1 101 ? 3.926 -8.938 5.340 1.00 97.69 101 MET A N 1
ATOM 856 C CA . MET A 1 101 ? 4.441 -8.361 6.584 1.00 97.69 101 MET A CA 1
ATOM 857 C C . MET A 1 101 ? 4.701 -6.865 6.439 1.00 97.69 101 MET A C 1
ATOM 859 O O . MET A 1 101 ? 5.349 -6.425 5.492 1.00 97.69 101 MET A O 1
ATOM 863 N N . ILE A 1 102 ? 4.244 -6.096 7.420 1.00 96.44 102 ILE A N 1
ATOM 864 C CA . ILE A 1 102 ? 4.522 -4.670 7.555 1.00 96.44 102 ILE A CA 1
ATOM 865 C C . ILE A 1 102 ? 5.301 -4.467 8.850 1.00 96.44 102 ILE A C 1
ATOM 867 O O . ILE A 1 102 ? 4.800 -4.788 9.925 1.00 96.44 102 ILE A O 1
ATOM 871 N N . HIS A 1 103 ? 6.499 -3.904 8.748 1.00 96.75 103 HIS A N 1
ATOM 872 C CA . HIS A 1 103 ? 7.313 -3.476 9.874 1.00 96.75 103 HIS A CA 1
ATOM 873 C C . HIS A 1 103 ? 7.641 -1.991 9.738 1.00 96.75 103 HIS A C 1
ATOM 875 O O . HIS A 1 103 ? 8.412 -1.622 8.854 1.00 96.75 103 HIS A O 1
ATOM 881 N N . ASN A 1 104 ? 7.103 -1.128 10.605 1.00 95.00 104 ASN A N 1
ATOM 882 C CA . ASN A 1 104 ? 7.518 0.274 10.595 1.00 95.00 104 ASN A CA 1
ATOM 883 C C . ASN A 1 104 ? 7.788 0.861 11.971 1.00 95.00 104 ASN A C 1
ATOM 885 O O . ASN A 1 104 ? 7.156 0.521 12.970 1.00 95.00 104 ASN A O 1
ATOM 889 N N . TRP A 1 105 ? 8.691 1.834 12.011 1.00 94.69 105 TRP A N 1
ATOM 890 C CA . TRP A 1 105 ? 8.882 2.614 13.225 1.00 94.69 105 TRP A CA 1
ATOM 891 C C . TRP A 1 105 ? 7.768 3.652 13.391 1.00 94.69 105 TRP A C 1
ATOM 893 O O . TRP A 1 105 ? 7.073 3.661 14.405 1.00 94.69 105 TRP A O 1
ATOM 903 N N . TYR A 1 106 ? 7.562 4.503 12.388 1.00 93.06 106 TYR A N 1
ATOM 904 C CA . TYR A 1 106 ? 6.459 5.456 12.335 1.00 93.06 106 TYR A CA 1
ATOM 905 C C . TYR A 1 106 ? 5.595 5.180 11.122 1.00 93.06 106 TYR A C 1
ATOM 907 O O . TYR A 1 106 ? 6.082 5.140 9.990 1.00 93.06 106 TYR A O 1
ATOM 915 N N . HIS A 1 107 ? 4.301 5.048 11.363 1.00 91.00 107 HIS A N 1
ATOM 916 C CA . HIS A 1 107 ? 3.359 4.715 10.323 1.00 91.00 107 HIS A CA 1
ATOM 917 C C . HIS A 1 107 ? 2.081 5.528 10.447 1.00 91.00 107 HIS A C 1
ATOM 919 O O . HIS A 1 107 ? 1.384 5.449 11.460 1.00 91.00 107 HIS A O 1
ATOM 925 N N . THR A 1 108 ? 1.768 6.276 9.394 1.00 94.19 108 THR A N 1
ATOM 926 C CA . THR A 1 108 ? 0.515 7.014 9.278 1.00 94.19 108 THR A CA 1
ATOM 927 C C . THR A 1 108 ? -0.202 6.599 8.004 1.00 94.19 108 THR A C 1
ATOM 929 O O . THR A 1 108 ? 0.373 6.597 6.912 1.00 94.19 108 THR A O 1
ATOM 932 N N . GLN A 1 109 ? -1.468 6.214 8.136 1.00 93.12 109 GLN A N 1
ATOM 933 C CA . GLN A 1 109 ? -2.258 5.786 6.990 1.00 93.12 109 GLN A CA 1
ATOM 934 C C . GLN A 1 109 ? -3.711 6.231 7.071 1.00 93.12 109 GLN A C 1
ATOM 936 O O . GLN A 1 109 ? -4.342 6.158 8.123 1.00 93.12 109 GLN A O 1
ATOM 941 N N . LEU A 1 110 ? -4.270 6.651 5.937 1.00 96.00 110 LEU A N 1
ATOM 942 C CA . LEU A 1 110 ? -5.701 6.937 5.875 1.00 96.00 110 LEU A CA 1
ATOM 943 C C . LEU A 1 110 ? -6.493 5.626 5.797 1.00 96.00 110 LEU A C 1
ATOM 945 O O . LEU A 1 110 ? -7.366 5.387 6.627 1.00 96.00 110 LEU A O 1
ATOM 949 N N . VAL A 1 111 ? -6.172 4.761 4.833 1.00 97.25 111 VAL A N 1
ATOM 950 C CA . VAL A 1 111 ? -6.871 3.489 4.628 1.00 97.25 111 VAL A CA 1
ATOM 951 C C . VAL A 1 111 ? -5.880 2.345 4.435 1.00 97.25 111 VAL A C 1
ATOM 953 O O . VAL A 1 111 ? -5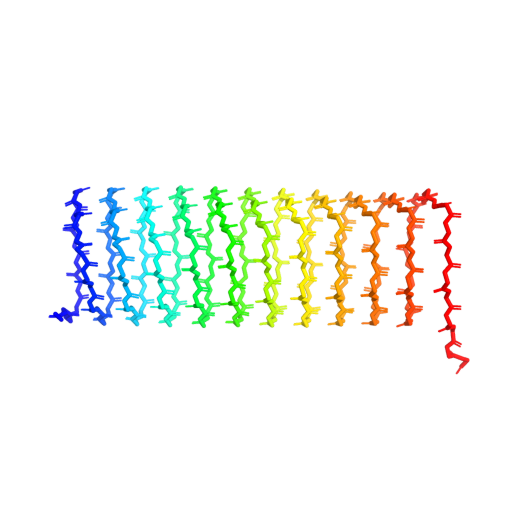.019 2.392 3.551 1.00 97.25 111 VAL A O 1
ATOM 956 N N . LEU A 1 112 ? -6.048 1.292 5.235 1.00 96.44 112 LEU A N 1
ATOM 957 C CA . LEU A 1 112 ? -5.281 0.054 5.134 1.00 96.44 112 LEU A CA 1
ATOM 958 C C . LEU A 1 112 ? -6.174 -1.161 4.940 1.00 96.44 112 LEU A C 1
ATOM 960 O O . LEU A 1 112 ? -7.103 -1.392 5.715 1.00 96.44 112 LEU A O 1
ATOM 964 N N . TYR A 1 113 ? -5.794 -1.992 3.980 1.00 97.69 113 TYR A N 1
ATOM 965 C CA . TYR A 1 113 ? -6.252 -3.364 3.846 1.00 97.69 113 TYR A CA 1
ATOM 966 C C . TYR A 1 113 ? -5.047 -4.291 3.966 1.00 97.69 113 TYR A C 1
ATOM 968 O O . TYR A 1 113 ? -4.159 -4.258 3.112 1.00 97.69 113 TYR A O 1
ATOM 976 N N . THR A 1 114 ? -5.019 -5.129 5.000 1.00 96.88 114 THR A N 1
ATOM 977 C CA . THR A 1 114 ? -3.907 -6.061 5.213 1.00 96.88 114 THR A CA 1
ATOM 978 C C . THR A 1 114 ? -4.374 -7.470 5.487 1.00 96.88 114 THR A C 1
ATOM 980 O O . THR A 1 114 ? -5.174 -7.713 6.388 1.00 96.88 114 THR A O 1
ATOM 983 N N . THR A 1 115 ? -3.758 -8.418 4.791 1.00 98.38 115 THR A N 1
ATOM 984 C CA . THR A 1 115 ? -3.769 -9.831 5.168 1.00 98.38 115 THR A CA 1
ATOM 985 C C . THR A 1 115 ? -2.354 -10.230 5.590 1.00 98.38 115 THR A C 1
ATOM 987 O O . THR A 1 115 ? -1.457 -10.300 4.745 1.00 98.38 115 THR A O 1
ATOM 990 N N . GLY A 1 116 ? -2.130 -10.476 6.880 1.00 97.44 116 GLY A N 1
ATOM 991 C CA . GLY A 1 116 ? -0.823 -10.887 7.395 1.00 97.44 116 GLY A CA 1
ATOM 992 C C . GLY A 1 116 ? -0.451 -10.248 8.730 1.00 97.44 116 GLY A C 1
ATOM 993 O O . GLY A 1 116 ? -1.272 -10.201 9.645 1.00 97.44 116 GLY A O 1
ATOM 994 N N . ILE A 1 117 ? 0.807 -9.824 8.866 1.00 97.19 117 ILE A N 1
ATOM 995 C CA . ILE A 1 117 ? 1.374 -9.359 10.140 1.00 97.19 117 ILE A CA 1
ATOM 996 C C . ILE A 1 117 ? 1.733 -7.883 10.048 1.00 97.19 117 ILE A C 1
ATOM 998 O O . ILE A 1 117 ? 2.414 -7.450 9.122 1.00 97.19 117 ILE A O 1
ATOM 1002 N N . ILE A 1 118 ? 1.309 -7.125 11.050 1.00 95.81 118 ILE A N 1
ATOM 1003 C CA . ILE A 1 118 ? 1.634 -5.718 11.223 1.00 95.81 118 ILE A CA 1
ATOM 1004 C C . ILE A 1 118 ? 2.408 -5.571 12.528 1.00 95.81 118 ILE A C 1
ATOM 1006 O O . ILE A 1 118 ? 1.893 -5.906 13.592 1.00 95.81 118 ILE A O 1
ATOM 1010 N N . HIS A 1 119 ? 3.624 -5.045 12.445 1.00 96.38 119 HIS A N 1
ATOM 1011 C CA . HIS A 1 119 ? 4.444 -4.683 13.589 1.00 96.38 119 HIS A CA 1
ATOM 1012 C C . HIS A 1 119 ? 4.847 -3.214 13.491 1.00 96.38 119 HIS A C 1
ATOM 1014 O O . HIS A 1 119 ? 5.654 -2.861 12.630 1.00 96.38 119 HIS A O 1
ATOM 1020 N N . ASN A 1 120 ? 4.333 -2.352 14.371 1.00 94.50 120 ASN A N 1
ATOM 1021 C CA . ASN A 1 120 ? 4.794 -0.965 14.400 1.00 94.50 120 ASN A CA 1
ATOM 1022 C C . ASN A 1 120 ? 5.099 -0.438 15.792 1.00 94.50 120 ASN A C 1
ATOM 1024 O O . ASN A 1 120 ? 4.481 -0.795 16.792 1.00 94.50 120 ASN A O 1
ATOM 1028 N N . TRP A 1 121 ? 6.036 0.500 15.851 1.00 93.50 121 TRP A N 1
ATOM 1029 C CA . TRP A 1 121 ? 6.295 1.205 17.096 1.00 93.50 121 TRP A CA 1
ATOM 1030 C C . TRP A 1 121 ? 5.254 2.298 17.341 1.00 93.50 121 TRP A C 1
ATOM 1032 O O . TRP A 1 121 ? 4.616 2.317 18.392 1.00 93.50 121 TRP A O 1
ATOM 1042 N N . TYR A 1 122 ? 5.039 3.171 16.358 1.00 92.31 122 TYR A N 1
ATOM 1043 C CA . TYR A 1 122 ? 3.979 4.171 16.360 1.00 92.31 122 TYR A CA 1
ATOM 1044 C C . TYR A 1 122 ? 3.097 3.994 15.140 1.00 92.31 122 TYR A C 1
ATOM 1046 O O . TYR A 1 122 ? 3.574 4.003 14.002 1.00 92.31 122 TYR A O 1
ATOM 1054 N N . TYR A 1 123 ? 1.801 3.887 15.390 1.00 90.06 123 TYR A N 1
ATOM 1055 C CA . TYR A 1 123 ? 0.828 3.637 14.353 1.00 90.06 123 TYR A CA 1
ATOM 1056 C C . TYR A 1 123 ? -0.392 4.522 14.518 1.00 90.06 123 TYR A C 1
ATOM 1058 O O . TYR A 1 123 ? -1.039 4.501 15.566 1.00 90.06 123 TYR A O 1
ATOM 1066 N N . THR A 1 124 ? -0.708 5.276 13.470 1.00 93.38 124 THR A N 1
ATOM 1067 C CA . THR A 1 124 ? -1.914 6.095 13.408 1.00 93.38 124 THR A CA 1
ATOM 1068 C C . THR A 1 124 ? -2.698 5.772 12.145 1.00 93.38 124 THR A C 1
ATOM 1070 O O . THR A 1 124 ? -2.155 5.778 11.035 1.00 93.38 124 THR A O 1
ATOM 1073 N N . GLN A 1 125 ? -3.985 5.465 12.310 1.00 91.12 125 GLN A N 1
ATOM 1074 C CA . GLN A 1 125 ? -4.860 5.144 11.189 1.00 91.12 125 GLN A CA 1
ATOM 1075 C C . GLN A 1 125 ? -6.251 5.737 11.289 1.00 91.12 125 GLN A C 1
ATOM 1077 O O . GLN A 1 125 ? -6.866 5.763 12.352 1.00 91.12 125 GLN A O 1
ATOM 1082 N N . LEU A 1 126 ? -6.794 6.150 10.146 1.00 94.31 126 LEU A N 1
ATOM 1083 C CA . LEU A 1 126 ? -8.211 6.482 10.085 1.00 94.31 126 LEU A CA 1
ATOM 1084 C C . LEU A 1 126 ? -9.038 5.195 9.981 1.00 94.31 126 LEU A C 1
ATOM 1086 O O . LEU A 1 126 ? -9.843 4.907 10.863 1.00 94.31 126 LEU A O 1
ATOM 1090 N N . VAL A 1 127 ? -8.812 4.389 8.945 1.00 94.94 127 VAL A N 1
ATOM 1091 C CA . VAL A 1 127 ? -9.587 3.170 8.693 1.00 94.94 127 VAL A CA 1
ATOM 1092 C C . VAL A 1 127 ? -8.658 1.994 8.417 1.00 94.94 127 VAL A C 1
ATOM 1094 O O . VAL A 1 127 ? -7.735 2.106 7.610 1.00 94.94 127 VAL A O 1
ATOM 1097 N N . SER A 1 128 ? -8.925 0.847 9.045 1.00 94.12 128 SER A N 1
ATOM 1098 C CA . SER A 1 128 ? -8.203 -0.390 8.741 1.00 94.12 128 SER A CA 1
ATOM 1099 C C . SER A 1 128 ? -9.102 -1.611 8.688 1.00 94.12 128 SER A C 1
ATOM 1101 O O . SER A 1 128 ? -10.046 -1.756 9.469 1.00 94.12 128 SER A O 1
ATOM 1103 N N . TYR A 1 129 ? -8.755 -2.488 7.757 1.00 96.50 129 TYR A N 1
ATOM 1104 C CA . TYR A 1 129 ? -9.316 -3.812 7.575 1.00 96.50 129 TYR A CA 1
ATOM 1105 C C . TYR A 1 129 ? -8.162 -4.799 7.631 1.00 96.50 129 TYR A C 1
ATOM 1107 O O . TYR A 1 129 ? -7.325 -4.837 6.726 1.00 96.50 129 TYR A O 1
ATOM 1115 N N . THR A 1 130 ? -8.086 -5.573 8.706 1.00 95.50 130 THR A N 1
ATOM 1116 C CA . THR A 1 130 ? -6.974 -6.493 8.917 1.00 95.50 130 THR A CA 1
ATOM 1117 C C . THR A 1 130 ? -7.455 -7.913 9.161 1.00 95.50 130 THR A C 1
ATOM 1119 O O . THR A 1 130 ? -8.385 -8.186 9.925 1.00 95.50 130 THR A O 1
ATOM 1122 N N . THR A 1 131 ? -6.783 -8.849 8.506 1.00 97.56 131 THR A N 1
ATOM 1123 C CA . THR A 1 131 ? -6.909 -10.277 8.774 1.00 97.56 131 THR A CA 1
ATOM 1124 C C . THR A 1 131 ? -5.526 -10.809 9.136 1.00 97.56 131 THR A C 1
ATOM 1126 O O . THR A 1 131 ? -4.645 -10.876 8.275 1.00 97.56 131 THR A O 1
ATOM 1129 N N . GLY A 1 132 ? -5.306 -11.156 10.401 1.00 96.31 132 GLY A N 1
ATOM 1130 C CA . GLY A 1 132 ? -4.018 -11.649 10.885 1.00 96.31 132 GLY A CA 1
ATOM 1131 C C . GLY A 1 132 ? -3.619 -11.062 12.234 1.00 96.31 132 GLY A C 1
ATOM 1132 O O . GLY A 1 132 ? -4.427 -11.036 13.161 1.00 96.31 132 GLY A O 1
ATOM 1133 N N . ILE A 1 133 ? -2.355 -10.660 12.367 1.00 95.19 133 ILE A N 1
ATOM 1134 C CA . ILE A 1 133 ? -1.764 -10.267 13.652 1.00 95.19 133 ILE A CA 1
ATOM 1135 C C . ILE A 1 133 ? -1.350 -8.801 13.606 1.00 95.19 133 ILE A C 1
ATOM 1137 O O . ILE A 1 133 ? -0.613 -8.382 12.716 1.00 95.19 133 ILE A O 1
ATOM 1141 N N . ILE A 1 134 ? -1.787 -8.039 14.602 1.00 93.81 134 ILE A N 1
ATOM 1142 C CA . ILE A 1 134 ? -1.354 -6.669 14.848 1.00 93.81 134 ILE A CA 1
ATOM 1143 C C . ILE A 1 134 ? -0.562 -6.642 16.152 1.00 93.81 134 ILE A C 1
ATOM 1145 O O . ILE A 1 134 ? -1.079 -7.027 17.198 1.00 93.81 134 ILE A O 1
ATOM 1149 N N . HIS A 1 135 ? 0.666 -6.139 16.093 1.00 94.69 135 HIS A N 1
ATOM 1150 C CA . HIS A 1 135 ? 1.498 -5.857 17.250 1.00 94.69 135 HIS A CA 1
ATOM 1151 C C . HIS A 1 135 ? 1.978 -4.406 17.205 1.00 94.69 135 HIS A C 1
ATOM 1153 O O . HIS A 1 135 ? 2.800 -4.066 16.353 1.00 94.69 135 HIS A O 1
ATOM 1159 N N . ASN A 1 136 ? 1.522 -3.548 18.122 1.00 93.06 136 ASN A N 1
ATOM 1160 C CA . ASN A 1 136 ? 2.064 -2.191 18.200 1.00 93.06 136 ASN A CA 1
ATOM 1161 C C . ASN A 1 136 ? 2.415 -1.730 19.610 1.00 93.06 136 ASN A C 1
ATOM 1163 O O . ASN A 1 136 ? 1.761 -2.066 20.595 1.00 93.06 136 ASN A O 1
ATOM 1167 N N . ARG A 1 137 ? 3.425 -0.863 19.710 1.00 92.06 137 ARG A N 1
ATOM 1168 C CA . ARG A 1 137 ? 3.722 -0.194 20.982 1.00 92.06 137 ARG A CA 1
ATOM 1169 C C . ARG A 1 137 ? 2.721 0.929 21.254 1.00 92.06 137 ARG A C 1
ATOM 1171 O O . ARG A 1 137 ? 2.135 0.979 22.330 1.00 92.06 137 ARG 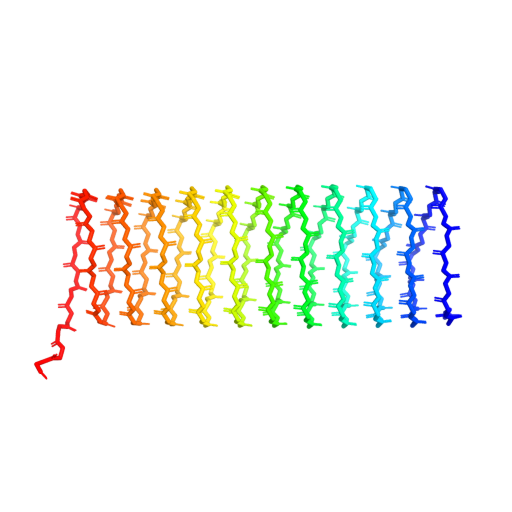A O 1
ATOM 1178 N N . TYR A 1 138 ? 2.480 1.786 20.270 1.00 90.19 138 TYR A N 1
ATOM 1179 C CA . TYR A 1 138 ? 1.474 2.840 20.331 1.00 90.19 138 TYR A CA 1
ATOM 1180 C C . TYR A 1 138 ? 0.575 2.758 19.111 1.00 90.19 138 TYR A C 1
ATOM 1182 O O . TYR A 1 138 ? 1.053 2.818 17.977 1.00 90.19 138 TYR A O 1
ATOM 1190 N N . HIS A 1 139 ? -0.724 2.651 19.352 1.00 88.12 139 HIS A N 1
ATOM 1191 C CA . HIS A 1 139 ? -1.713 2.514 18.303 1.00 88.12 139 HIS A CA 1
ATOM 1192 C C . HIS A 1 139 ? -2.874 3.469 18.533 1.00 88.12 139 HIS A C 1
ATOM 1194 O O . HIS A 1 139 ? -3.539 3.411 19.569 1.00 88.12 139 HIS A O 1
ATOM 1200 N N . THR A 1 140 ? -3.127 4.323 17.546 1.00 91.50 140 THR A N 1
ATOM 1201 C CA . THR A 1 140 ? -4.293 5.198 17.512 1.00 91.50 140 THR A CA 1
ATOM 1202 C C . THR A 1 140 ? -5.095 4.923 16.251 1.00 91.50 140 THR A C 1
ATOM 1204 O O . THR A 1 140 ? -4.550 4.883 15.143 1.00 91.50 140 THR A O 1
ATOM 1207 N N . GLN A 1 141 ? -6.399 4.701 16.407 1.00 88.19 141 GLN A N 1
ATOM 1208 C CA . GLN A 1 141 ? -7.248 4.394 15.266 1.00 88.19 141 GLN A CA 1
ATOM 1209 C C . GLN A 1 141 ? -8.662 4.960 15.382 1.00 88.19 141 GLN A C 1
ATOM 1211 O O . GLN A 1 141 ? -9.283 4.894 16.436 1.00 88.19 141 GLN A O 1
ATOM 1216 N N . LEU A 1 142 ? -9.219 5.479 14.285 1.00 91.31 142 LEU A N 1
ATOM 1217 C CA . LEU A 1 142 ? -10.627 5.883 14.282 1.00 91.31 142 LEU A CA 1
ATOM 1218 C C . LEU A 1 142 ? -11.544 4.655 14.155 1.00 91.31 142 LEU A C 1
ATOM 1220 O O . LEU A 1 142 ? -12.327 4.378 15.059 1.00 91.31 142 LEU A O 1
ATOM 1224 N N . VAL A 1 143 ? -11.427 3.889 13.068 1.00 91.25 143 VAL A N 1
ATOM 1225 C CA . VAL A 1 143 ? -12.303 2.740 12.780 1.00 91.25 143 VAL A CA 1
ATOM 1226 C C . VAL A 1 143 ? -11.478 1.517 12.396 1.00 91.25 143 VAL A C 1
ATOM 1228 O O . VAL A 1 143 ? -10.726 1.595 11.426 1.00 91.25 143 VAL A O 1
ATOM 1231 N N . SER A 1 144 ? -11.640 0.389 13.100 1.00 91.25 144 SER A N 1
ATOM 1232 C CA . SER A 1 144 ? -10.968 -0.879 12.764 1.00 91.25 144 SER A CA 1
ATOM 1233 C C . SER A 1 144 ? -11.940 -2.037 12.580 1.00 91.25 144 SER A C 1
ATOM 1235 O O . SER A 1 144 ? -12.890 -2.204 13.347 1.00 91.25 144 SER A O 1
ATOM 1237 N N . TYR A 1 145 ? -11.645 -2.863 11.580 1.00 93.25 145 TYR A N 1
ATOM 1238 C CA . TYR A 1 145 ? -12.261 -4.162 11.343 1.00 93.25 145 TYR A CA 1
ATOM 1239 C C . TYR A 1 145 ? -11.157 -5.204 11.347 1.00 93.25 145 TYR A C 1
ATOM 1241 O O . TYR A 1 145 ? -10.282 -5.197 10.484 1.00 93.25 145 TYR A O 1
ATOM 1249 N N . THR A 1 146 ? -11.169 -6.079 12.341 1.00 92.25 146 THR A N 1
ATOM 1250 C CA . THR A 1 146 ? -10.035 -6.958 12.622 1.00 92.25 146 THR A CA 1
ATOM 1251 C C . THR A 1 146 ? -10.503 -8.389 12.823 1.00 92.25 146 THR A C 1
ATOM 1253 O O . THR A 1 146 ? -11.410 -8.676 13.606 1.00 92.25 146 THR A O 1
ATOM 1256 N N . THR A 1 147 ? -9.871 -9.309 12.106 1.00 94.62 147 THR A N 1
ATOM 1257 C CA . THR A 1 147 ? -10.059 -10.747 12.291 1.00 94.62 147 THR A CA 1
ATOM 1258 C C . THR A 1 147 ? -8.703 -11.362 12.630 1.00 94.62 147 THR A C 1
ATOM 1260 O O . THR A 1 147 ? -7.782 -11.338 11.817 1.00 94.62 147 THR A O 1
ATOM 1263 N N . GLY A 1 148 ? -8.536 -11.850 13.859 1.00 94.19 148 GLY A N 1
ATOM 1264 C CA . GLY A 1 148 ? -7.256 -12.385 14.332 1.00 94.19 148 GLY A CA 1
ATOM 1265 C C . GLY A 1 148 ? -6.823 -11.832 15.687 1.00 94.19 148 GLY A C 1
ATOM 1266 O O . GLY A 1 148 ? -7.626 -11.782 16.615 1.00 94.19 148 GLY A O 1
ATOM 1267 N N . ILE A 1 149 ? -5.542 -11.496 15.831 1.00 91.19 149 ILE A N 1
ATOM 1268 C CA . ILE A 1 149 ? -4.935 -11.174 17.130 1.00 91.19 149 ILE A CA 1
ATOM 1269 C C . ILE A 1 149 ? -4.446 -9.731 17.134 1.00 91.19 149 ILE A C 1
ATOM 1271 O O . ILE A 1 149 ? -3.727 -9.306 16.232 1.00 91.19 149 ILE A O 1
ATOM 1275 N N . ILE A 1 150 ? -4.800 -9.000 18.184 1.00 90.56 150 ILE A N 1
ATOM 1276 C CA . ILE A 1 150 ? -4.323 -7.649 18.452 1.00 90.56 150 ILE A CA 1
ATOM 1277 C C . ILE A 1 150 ? -3.536 -7.662 19.760 1.00 90.56 150 ILE A C 1
ATOM 1279 O O . ILE A 1 150 ? -4.065 -8.051 20.798 1.00 90.56 150 ILE A O 1
ATOM 1283 N N . HIS A 1 151 ? -2.295 -7.192 19.712 1.00 91.88 151 HIS A N 1
ATOM 1284 C CA . HIS A 1 151 ? -1.451 -6.960 20.874 1.00 91.88 151 HIS A CA 1
ATOM 1285 C C . HIS A 1 151 ? -0.946 -5.517 20.857 1.00 91.88 151 HIS A C 1
ATOM 1287 O O . HIS A 1 151 ? -0.135 -5.162 19.999 1.00 91.88 151 HIS A O 1
ATOM 1293 N N . ASN A 1 152 ? -1.391 -4.677 21.795 1.00 90.81 152 ASN A N 1
ATOM 1294 C CA . ASN A 1 152 ? -0.850 -3.325 21.918 1.00 90.81 152 ASN A CA 1
ATOM 1295 C C . ASN A 1 152 ? -0.446 -2.961 23.341 1.00 90.81 152 ASN A C 1
ATOM 1297 O O . ASN A 1 152 ? -1.092 -3.330 24.317 1.00 90.81 152 ASN A O 1
ATOM 1301 N N . TRP A 1 153 ? 0.601 -2.150 23.465 1.00 87.62 153 TRP A N 1
ATOM 1302 C CA . TRP A 1 153 ? 0.942 -1.580 24.766 1.00 87.62 153 TRP A CA 1
ATOM 1303 C C . TRP A 1 153 ? 0.032 -0.393 25.102 1.00 87.62 153 TRP A C 1
ATOM 1305 O O . TRP A 1 153 ? -0.623 -0.390 26.139 1.00 87.62 153 TRP A O 1
ATOM 1315 N N . TYR A 1 154 ? -0.060 0.593 24.209 1.00 86.19 154 TYR A N 1
ATOM 1316 C CA . TYR A 1 154 ? -1.018 1.695 24.302 1.00 86.19 154 TYR A CA 1
ATOM 1317 C C . TYR A 1 154 ? -1.971 1.661 23.117 1.00 86.19 154 TYR A C 1
ATOM 1319 O O . TYR A 1 154 ? -1.535 1.713 21.964 1.00 86.19 154 TYR A O 1
ATOM 1327 N N . TYR A 1 155 ? -3.266 1.622 23.409 1.00 86.62 155 TYR A N 1
ATOM 1328 C CA . TYR A 1 155 ? -4.315 1.569 22.406 1.00 86.62 155 TYR A CA 1
ATOM 1329 C C . TYR A 1 155 ? -5.355 2.656 22.632 1.00 86.62 155 TYR A C 1
ATOM 1331 O O . TYR A 1 155 ? -5.976 2.711 23.695 1.00 86.62 155 TYR A O 1
ATOM 1339 N N . THR A 1 156 ? -5.568 3.488 21.618 1.00 88.50 156 THR A N 1
ATOM 1340 C CA . THR A 1 156 ? -6.672 4.444 21.589 1.00 88.50 156 THR A CA 1
ATOM 1341 C C . THR A 1 156 ? -7.526 4.197 20.354 1.00 88.50 156 THR A C 1
ATOM 1343 O O . THR A 1 156 ? -7.014 4.102 19.233 1.00 88.50 156 THR A O 1
ATOM 1346 N N . GLN A 1 157 ? -8.839 4.063 20.547 1.00 85.69 157 GLN A N 1
ATOM 1347 C CA . GLN A 1 157 ? -9.744 3.828 19.431 1.00 85.69 157 GLN A CA 1
ATOM 1348 C C . GLN A 1 157 ? -11.133 4.445 19.593 1.00 85.69 157 GLN A C 1
ATOM 1350 O O . GLN A 1 157 ? -11.709 4.433 20.675 1.00 85.69 157 GLN A O 1
ATOM 1355 N N . LEU A 1 158 ? -11.718 4.930 18.493 1.00 87.19 158 LEU A N 1
ATOM 1356 C CA . LEU A 1 158 ? -13.117 5.365 18.498 1.00 87.19 158 LEU A CA 1
ATOM 1357 C C . LEU A 1 158 ? -14.087 4.181 18.334 1.00 87.19 158 LEU A C 1
ATOM 1359 O O . LEU A 1 158 ? -14.915 3.952 19.213 1.00 87.19 158 LEU A O 1
ATOM 1363 N N . VAL A 1 159 ? -13.975 3.423 17.237 1.00 86.25 159 VAL A N 1
ATOM 1364 C CA . VAL A 1 159 ? -14.890 2.319 16.892 1.00 86.25 159 VAL A CA 1
ATOM 1365 C C . VAL A 1 159 ? -14.115 1.082 16.462 1.00 86.25 159 VAL A C 1
ATOM 1367 O O . VAL A 1 159 ? -13.327 1.165 15.520 1.00 86.25 159 VAL A O 1
ATOM 1370 N N . SER A 1 160 ? -14.375 -0.068 17.091 1.00 86.31 160 SER A N 1
ATOM 1371 C CA . SER A 1 160 ? -13.729 -1.337 16.736 1.00 86.31 160 SER A CA 1
ATOM 1372 C C . SER A 1 160 ? -14.707 -2.491 16.557 1.00 86.31 160 SER A C 1
ATOM 1374 O O . SER A 1 160 ? -15.643 -2.672 17.342 1.00 86.31 160 SER A O 1
ATOM 1376 N N . TYR A 1 161 ? -14.441 -3.284 15.522 1.00 88.31 161 TYR A N 1
ATOM 1377 C CA . TYR A 1 161 ? -15.096 -4.552 15.243 1.00 88.31 161 TYR A CA 1
ATOM 1378 C C . TYR A 1 161 ? -14.026 -5.634 15.200 1.00 88.31 161 TYR A C 1
ATOM 1380 O O . TYR A 1 161 ? -13.223 -5.693 14.262 1.00 88.31 161 TYR A O 1
ATOM 1388 N N . THR A 1 162 ? -13.999 -6.487 16.219 1.00 87.25 162 THR A N 1
ATOM 1389 C CA . THR A 1 162 ? -12.972 -7.526 16.332 1.00 87.25 162 THR A CA 1
ATOM 1390 C C . THR A 1 162 ? -13.593 -8.902 16.488 1.00 87.25 162 THR A C 1
ATOM 1392 O O . THR A 1 162 ? -14.411 -9.147 17.379 1.00 87.25 162 THR A O 1
ATOM 1395 N N . THR A 1 163 ? -13.151 -9.828 15.640 1.00 90.00 163 THR A N 1
ATOM 1396 C CA . THR A 1 163 ? -13.376 -11.265 15.808 1.00 90.00 163 THR A CA 1
ATOM 1397 C C . THR A 1 163 ? -12.033 -11.941 16.068 1.00 90.00 163 THR A C 1
ATOM 1399 O O . THR A 1 163 ? -11.260 -12.188 15.139 1.00 90.00 163 THR A O 1
ATOM 1402 N N . GLY A 1 164 ? -11.740 -12.219 17.334 1.00 90.00 164 GLY A N 1
ATOM 1403 C CA . GLY A 1 164 ? -10.489 -12.841 17.752 1.00 90.00 164 GLY A CA 1
ATOM 1404 C C . GLY A 1 164 ? -10.039 -12.359 19.127 1.00 90.00 164 GLY A C 1
ATOM 1405 O O . GLY A 1 164 ? -10.879 -12.097 19.986 1.00 90.00 164 GLY A O 1
ATOM 1406 N N . ILE A 1 165 ? -8.727 -12.274 19.339 1.00 88.00 165 ILE A N 1
ATOM 1407 C CA . ILE A 1 165 ? -8.124 -12.008 20.653 1.00 88.00 165 ILE A CA 1
ATOM 1408 C C . ILE A 1 165 ? -7.561 -10.589 20.685 1.00 88.00 165 ILE A C 1
ATOM 1410 O O . ILE A 1 165 ? -6.857 -10.177 19.766 1.00 88.00 165 ILE A O 1
ATOM 1414 N N . ILE A 1 166 ? -7.834 -9.865 21.772 1.00 87.31 166 ILE A N 1
ATOM 1415 C CA . ILE A 1 166 ? -7.269 -8.541 22.036 1.00 87.31 166 ILE A CA 1
ATOM 1416 C C . ILE A 1 166 ? -6.513 -8.584 23.363 1.00 87.31 166 ILE A C 1
ATOM 1418 O O . ILE A 1 166 ? -7.083 -8.940 24.393 1.00 87.31 166 ILE A O 1
ATOM 1422 N N . HIS A 1 167 ? -5.247 -8.179 23.340 1.00 87.62 167 HIS A N 1
ATOM 1423 C CA . HIS A 1 167 ? -4.418 -7.964 24.517 1.00 87.62 167 HIS A CA 1
ATOM 1424 C C . HIS A 1 167 ? -3.877 -6.533 24.497 1.00 87.62 167 HIS A C 1
ATOM 1426 O O . HIS A 1 167 ? -3.029 -6.199 23.672 1.00 87.62 167 HIS A O 1
ATOM 1432 N N . ASN A 1 168 ? -4.377 -5.687 25.398 1.00 88.31 168 ASN A N 1
ATOM 1433 C CA . ASN A 1 168 ? -3.938 -4.301 25.522 1.00 88.31 168 ASN A CA 1
ATOM 1434 C C . ASN A 1 168 ? -3.504 -4.012 26.964 1.00 88.31 168 ASN A C 1
ATOM 1436 O O . ASN A 1 168 ? -4.262 -4.311 27.885 1.00 88.31 168 ASN A O 1
ATOM 1440 N N . TRP A 1 169 ? -2.330 -3.402 27.164 1.00 84.50 169 TRP A N 1
ATOM 1441 C CA . TRP A 1 169 ? -1.891 -2.990 28.509 1.00 84.50 169 TRP A CA 1
ATOM 1442 C C . TRP A 1 169 ? -2.635 -1.732 28.971 1.00 84.50 169 TRP A C 1
ATOM 1444 O O . TRP A 1 169 ? -3.178 -1.683 30.073 1.00 84.50 169 TRP A O 1
ATOM 1454 N N . TYR A 1 170 ? -2.693 -0.717 28.109 1.00 83.06 170 TYR A N 1
ATOM 1455 C CA . TYR A 1 170 ? -3.453 0.511 28.321 1.00 83.06 170 TYR A CA 1
ATOM 1456 C C . TYR A 1 170 ? -4.430 0.717 27.173 1.00 83.06 170 TYR A C 1
ATOM 1458 O O . TYR A 1 170 ? -4.052 0.640 26.001 1.00 83.06 170 TYR A O 1
ATOM 1466 N N . HIS A 1 171 ? -5.684 1.001 27.512 1.00 83.75 171 HIS A N 1
ATOM 1467 C CA . HIS A 1 171 ? -6.769 1.013 26.547 1.00 83.75 171 HIS A CA 1
ATOM 1468 C C . HIS A 1 171 ? -7.748 2.157 26.806 1.00 83.75 171 HIS A C 1
ATOM 1470 O O . HIS A 1 171 ? -8.326 2.253 27.888 1.00 83.75 171 HIS A O 1
ATOM 1476 N N . THR A 1 172 ? -7.970 2.993 25.794 1.00 85.50 172 THR A N 1
ATOM 1477 C CA . THR A 1 172 ? -9.069 3.960 25.764 1.00 85.50 172 THR A CA 1
ATOM 1478 C C . THR A 1 172 ? -9.934 3.700 24.539 1.00 85.50 172 THR A C 1
ATOM 1480 O O . THR A 1 172 ? -9.447 3.665 23.408 1.00 85.50 172 THR A O 1
ATOM 1483 N N . GLN A 1 173 ? -11.232 3.497 24.763 1.00 79.00 173 GLN A N 1
ATOM 1484 C CA . GLN A 1 173 ? -12.168 3.234 23.679 1.00 79.00 173 GLN A CA 1
ATOM 1485 C C . GLN A 1 173 ? -13.542 3.827 23.954 1.00 79.00 173 GLN A C 1
ATOM 1487 O O . GLN A 1 173 ? -14.021 3.774 25.084 1.00 79.00 173 GLN A O 1
ATOM 1492 N N . LEU A 1 174 ? -14.168 4.372 22.906 1.00 79.88 174 LEU A N 1
ATOM 1493 C CA . LEU A 1 174 ? -15.537 4.878 22.983 1.00 79.88 174 LEU A CA 1
ATOM 1494 C C . LEU A 1 174 ? -16.568 3.767 22.723 1.00 79.88 174 LEU A C 1
ATOM 1496 O O . LEU A 1 174 ? -17.513 3.622 23.491 1.00 79.88 174 LEU A O 1
ATOM 1500 N N . VAL A 1 175 ? -16.397 2.986 21.649 1.00 77.88 175 VAL A N 1
ATOM 1501 C CA . VAL A 1 175 ? -17.368 1.961 21.224 1.00 77.88 175 VAL A CA 1
ATOM 1502 C C . VAL A 1 175 ? -16.663 0.677 20.784 1.00 77.88 175 VAL A C 1
ATOM 1504 O O . VAL A 1 175 ? -15.855 0.710 19.852 1.00 77.88 175 VAL A O 1
ATOM 1507 N N . LEU A 1 176 ? -16.999 -0.452 21.423 1.00 73.00 176 LEU A N 1
ATOM 1508 C CA . LEU A 1 176 ? -16.437 -1.789 21.177 1.00 73.00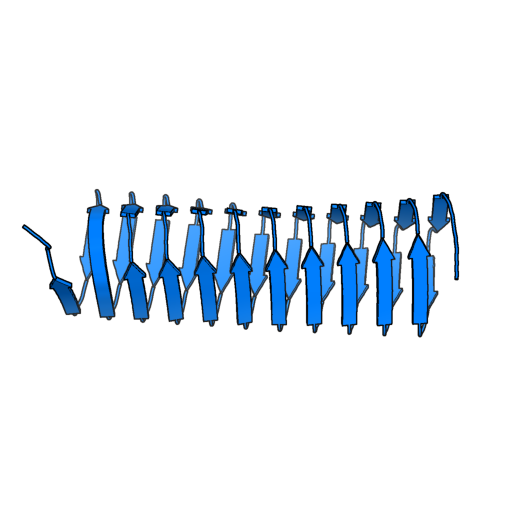 176 LEU A CA 1
ATOM 1509 C C . LEU A 1 176 ? -17.531 -2.794 20.797 1.00 73.00 176 LEU A C 1
ATOM 1511 O O . LEU A 1 176 ? -18.462 -3.010 21.573 1.00 73.00 176 LEU A O 1
ATOM 1515 N N . TYR A 1 177 ? -17.362 -3.474 19.660 1.00 74.19 177 TYR A N 1
ATOM 1516 C CA . TYR A 1 177 ? -18.157 -4.644 19.284 1.00 74.19 177 TYR A CA 1
ATOM 1517 C C . TYR A 1 177 ? -17.249 -5.870 19.132 1.00 74.19 177 TYR A C 1
ATOM 1519 O O . TYR A 1 177 ? -16.567 -6.043 18.119 1.00 74.19 177 TYR A O 1
ATOM 1527 N N . THR A 1 178 ? -17.250 -6.747 20.137 1.00 67.25 178 THR A N 1
ATOM 1528 C CA . THR A 1 178 ? -16.520 -8.022 20.108 1.00 67.25 178 THR A CA 1
ATOM 1529 C C . THR A 1 178 ? -17.485 -9.192 20.024 1.00 67.25 178 THR A C 1
ATOM 1531 O O . THR A 1 178 ? -18.465 -9.276 20.763 1.00 67.25 178 THR A O 1
ATOM 1534 N N . LYS A 1 179 ? -17.195 -10.138 19.126 1.00 63.47 179 LYS A N 1
ATOM 1535 C CA . LYS A 1 179 ? -17.864 -11.441 19.103 1.00 63.47 179 LYS A CA 1
ATOM 1536 C C . LYS A 1 179 ? -16.825 -12.514 19.397 1.00 63.47 179 LYS A C 1
ATOM 1538 O O . LYS A 1 179 ? -16.068 -12.906 18.510 1.00 63.47 179 LYS A O 1
ATOM 1543 N N . ALA A 1 180 ? -16.776 -12.961 20.649 1.00 49.41 180 ALA A N 1
ATOM 1544 C CA . ALA A 1 180 ? -15.987 -14.124 21.031 1.00 49.41 180 ALA A CA 1
ATOM 1545 C C . ALA A 1 180 ? -16.633 -15.386 20.433 1.00 49.41 180 ALA A C 1
ATOM 1547 O O . ALA A 1 180 ? -17.847 -15.573 20.538 1.00 49.41 180 ALA A O 1
ATOM 1548 N N . LYS A 1 181 ? -15.841 -16.244 19.779 1.00 44.31 181 LYS A N 1
ATOM 1549 C CA . LYS A 1 181 ? -16.211 -17.657 19.639 1.00 44.31 181 LYS A CA 1
ATOM 1550 C C . LYS A 1 181 ? -15.752 -18.337 20.925 1.00 44.31 181 LYS A C 1
ATOM 1552 O O . LYS A 1 181 ? -14.565 -18.256 21.232 1.00 44.31 181 LYS A O 1
ATOM 1557 N N . ASN A 1 182 ? -16.707 -18.905 21.660 1.00 35.47 182 ASN A N 1
ATOM 1558 C CA . ASN A 1 182 ? -16.437 -19.840 22.753 1.00 35.47 182 ASN A CA 1
ATOM 1559 C C . ASN A 1 182 ? -15.587 -21.011 22.257 1.00 35.47 182 ASN A C 1
ATOM 1561 O O . ASN A 1 182 ? -15.809 -21.426 21.093 1.00 35.47 182 ASN A O 1
#

Radius of gyration: 17.99 Å; Cα contacts (8 Å, |Δi|>4): 597; chains: 1; bounding box: 43×32×51 Å

pLDDT: mean 91.66, std 8.35, range [35.47, 98.69]

Solvent-accessible surface area (backbone atoms only — not comparable to full-atom values): 7970 Å² total; per-residue (Å²): 120,47,78,47,80,46,80,41,68,69,46,78,44,66,70,48,42,39,42,38,38,41,38,30,45,35,36,40,33,47,34,39,40,40,38,40,40,39,39,29,47,34,36,40,33,45,35,40,39,37,42,37,38,40,38,28,46,34,36,42,34,45,35,42,40,38,44,36,39,40,38,30,45,34,36,40,35,44,35,42,38,38,40,38,40,39,38,27,47,34,37,41,34,44,34,38,39,38,43,36,40,40,38,29,47,34,37,40,34,45,34,42,38,37,43,38,40,40,41,27,46,33,36,41,34,45,35,38,41,39,41,38,40,39,39,30,49,33,37,39,37,44,37,42,40,38,38,38,40,40,38,29,46,34,36,40,37,45,39,41,38,42,43,60,50,78,48,63,77,36,79,47,71,76,44,82,49,75,55,78,82,129

Organism: Lottia gigantea (NCBI:txid225164)